Protein AF-A0A9E2GQU3-F1 (afdb_monomer)

Sequence (187 aa):
MPAGSGLPDGSGLPAGSGLPDGRVLTGVIAETEAYLPDDPACHAHRGRTARNAAMFLSGGHAYVYFIYGMHFCVNVVTGPEGQGEAVLLRAVRWASFAGCVLSGTLGPSESGALTNDLIPDAQTTGPGRLCRVFGIDRALDGADLTDPAGPLYLLPRTGPPPPFSATPRIGIRKNADVPWRFVMTGA

Radius of gyration: 16.21 Å; Cα contacts (8 Å, |Δi|>4): 406; chains: 1; bounding box: 38×41×41 Å

Structure (mmCIF, N/CA/C/O backbone):
data_AF-A0A9E2GQU3-F1
#
_entry.id   AF-A0A9E2GQU3-F1
#
loop_
_atom_site.group_PDB
_atom_site.id
_atom_site.type_symbol
_atom_site.label_atom_id
_atom_site.label_alt_id
_atom_site.label_comp_id
_atom_site.label_asym_id
_atom_site.label_entity_id
_atom_site.label_seq_id
_atom_site.pdbx_PDB_ins_code
_atom_site.Cartn_x
_atom_site.Cartn_y
_atom_site.Cartn_z
_atom_site.occupancy
_atom_site.B_iso_or_equiv
_atom_site.auth_seq_id
_atom_site.auth_comp_id
_atom_site.auth_asym_id
_atom_site.auth_atom_id
_atom_site.pdbx_PDB_model_num
ATOM 1 N N . MET A 1 1 ? -8.960 10.860 -5.576 1.00 32.59 1 MET A N 1
ATOM 2 C CA . MET A 1 1 ? -8.292 10.935 -6.889 1.00 32.59 1 MET A CA 1
ATOM 3 C C . MET A 1 1 ? -8.569 9.624 -7.609 1.00 32.59 1 MET A C 1
ATOM 5 O O . MET A 1 1 ? -8.104 8.613 -7.096 1.00 32.59 1 MET A O 1
ATOM 9 N N . PRO A 1 2 ? -9.267 9.586 -8.764 1.00 34.97 2 PRO A N 1
ATOM 10 C CA . PRO A 1 2 ? -8.925 8.541 -9.728 1.00 34.97 2 PRO A CA 1
ATOM 11 C C . PRO A 1 2 ? -7.424 8.689 -10.023 1.00 34.97 2 PRO A C 1
ATOM 13 O O . PRO A 1 2 ? -6.843 9.731 -9.718 1.00 34.97 2 PRO A O 1
ATOM 16 N N . ALA A 1 3 ? -6.754 7.697 -10.596 1.00 40.41 3 ALA A N 1
ATOM 17 C CA . ALA A 1 3 ? -5.307 7.780 -10.830 1.00 40.41 3 ALA A CA 1
ATOM 18 C C . ALA A 1 3 ? -4.818 9.033 -11.629 1.00 40.41 3 ALA A C 1
ATOM 20 O O . ALA A 1 3 ? -3.610 9.221 -11.759 1.00 40.41 3 ALA A O 1
ATOM 21 N N . GLY A 1 4 ? -5.702 9.937 -12.095 1.00 41.38 4 GLY A N 1
ATOM 22 C CA . GLY A 1 4 ? -5.385 11.321 -12.471 1.00 41.38 4 GLY A CA 1
ATOM 23 C C . GLY A 1 4 ? -6.350 12.393 -11.904 1.00 41.38 4 GLY A C 1
ATOM 24 O O . GLY A 1 4 ? -7.550 12.172 -11.845 1.00 41.38 4 GLY A O 1
ATOM 25 N N . SER A 1 5 ? -5.791 13.575 -11.582 1.00 35.34 5 SER A N 1
ATOM 26 C CA . SER A 1 5 ? -6.387 14.938 -11.459 1.00 35.34 5 SER A CA 1
ATOM 27 C C . SER A 1 5 ? -6.948 15.496 -10.120 1.00 35.34 5 SER A C 1
ATOM 29 O O . SER A 1 5 ? -8.063 15.162 -9.732 1.00 35.34 5 SER A O 1
ATOM 31 N N . GLY A 1 6 ? -6.219 16.483 -9.544 1.00 32.38 6 GLY A N 1
ATOM 32 C CA . GLY A 1 6 ? -6.682 17.605 -8.679 1.00 32.38 6 GLY A CA 1
ATOM 33 C C . GLY A 1 6 ? -6.833 17.427 -7.145 1.00 32.38 6 GLY A C 1
ATOM 34 O O . GLY A 1 6 ? -7.464 16.480 -6.696 1.00 32.38 6 GLY A O 1
ATOM 35 N N . LEU A 1 7 ? -6.312 18.377 -6.342 1.00 29.58 7 LEU A N 1
ATOM 36 C CA . LEU A 1 7 ? -6.447 18.496 -4.865 1.00 29.58 7 LEU A CA 1
ATOM 37 C C . LEU A 1 7 ? -7.270 19.746 -4.481 1.00 29.58 7 LEU A C 1
ATOM 39 O O . LEU A 1 7 ? -7.098 20.755 -5.166 1.00 29.58 7 LEU A O 1
ATOM 43 N N . PRO A 1 8 ? -8.042 19.731 -3.373 1.00 31.98 8 PRO A N 1
ATOM 44 C CA . PRO A 1 8 ? -8.501 20.940 -2.707 1.00 31.98 8 PRO A CA 1
ATOM 45 C C . PRO A 1 8 ? -7.723 21.254 -1.410 1.00 31.98 8 PRO A C 1
ATOM 47 O O . PRO A 1 8 ? -6.899 20.481 -0.918 1.00 31.98 8 PRO A O 1
ATOM 50 N N . ASP A 1 9 ? -8.017 22.441 -0.906 1.00 33.72 9 ASP A N 1
ATOM 51 C CA . ASP A 1 9 ? -7.226 23.370 -0.111 1.00 33.72 9 ASP A CA 1
ATOM 52 C C . ASP A 1 9 ? -7.786 23.554 1.317 1.00 33.72 9 ASP A C 1
ATOM 54 O O . ASP A 1 9 ? -8.988 23.440 1.536 1.00 33.72 9 ASP A O 1
ATOM 58 N N . GLY A 1 10 ? -6.915 23.913 2.277 1.00 28.28 10 GLY A N 1
ATOM 59 C CA . GLY A 1 10 ? -7.319 24.656 3.487 1.00 28.28 10 GLY A CA 1
ATOM 60 C C . GLY A 1 10 ? -7.175 23.980 4.863 1.00 28.28 10 GLY A C 1
ATOM 61 O O . GLY A 1 10 ? -8.077 23.304 5.333 1.00 28.28 10 GLY A O 1
ATOM 62 N N . SER A 1 11 ? -6.057 24.296 5.533 1.00 30.27 11 SER A N 1
ATOM 63 C CA . SER A 1 11 ? -5.886 24.662 6.962 1.00 30.27 11 SER A CA 1
ATOM 64 C C . SER A 1 11 ? -6.633 23.937 8.107 1.00 30.27 11 SER A C 1
ATOM 66 O O . SER A 1 11 ? -7.833 24.126 8.287 1.00 30.27 11 SER A O 1
ATOM 68 N N . GLY A 1 12 ? -5.856 23.342 9.033 1.00 24.14 12 GLY A N 1
ATOM 69 C CA . GLY A 1 12 ? -6.235 23.145 10.446 1.00 24.14 12 GLY A CA 1
ATOM 70 C C . GLY A 1 12 ? -5.453 22.037 11.182 1.00 24.14 12 GLY A C 1
ATOM 71 O O . GLY A 1 12 ? -5.709 20.864 10.965 1.00 24.14 12 GLY A O 1
ATOM 72 N N . LEU A 1 13 ? -4.517 22.406 12.067 1.00 27.30 13 LEU A N 1
ATOM 73 C CA . LEU A 1 13 ? -3.916 21.580 13.150 1.00 27.30 13 LEU A CA 1
ATOM 74 C C . LEU A 1 13 ? -4.565 21.998 14.499 1.00 27.30 13 LEU A C 1
ATOM 76 O O . LEU A 1 13 ? -5.134 23.096 14.504 1.00 27.30 13 LEU A O 1
ATOM 80 N N . PRO A 1 14 ? -4.425 21.285 15.655 1.00 42.78 14 PRO A N 1
ATOM 81 C CA . PRO A 1 14 ? -3.586 20.104 15.971 1.00 42.78 14 PRO A CA 1
ATOM 82 C C . PRO A 1 14 ? -4.272 18.974 16.806 1.00 42.78 14 PRO A C 1
ATOM 84 O O . PRO A 1 14 ? -5.327 19.192 17.388 1.00 42.78 14 PRO A O 1
ATOM 87 N N . ALA A 1 15 ? -3.612 17.806 16.949 1.00 29.30 15 ALA A N 1
ATOM 88 C CA . ALA A 1 15 ? -3.286 17.108 18.222 1.00 29.30 15 ALA A CA 1
ATOM 89 C C . ALA A 1 15 ? -3.055 15.596 18.002 1.00 29.30 15 ALA A C 1
ATOM 91 O O . ALA A 1 15 ? -3.968 14.868 17.633 1.00 29.30 15 ALA A O 1
ATOM 92 N N . GLY A 1 16 ? -1.823 15.138 18.246 1.00 28.36 16 GLY A N 1
ATOM 93 C CA . GLY A 1 16 ? -1.420 13.740 18.106 1.00 28.36 16 GLY A CA 1
ATOM 94 C C . GLY A 1 16 ? -1.547 12.916 19.389 1.00 28.36 16 GLY A C 1
ATOM 95 O O . GLY A 1 16 ? -1.473 13.432 20.504 1.00 28.36 16 GLY A O 1
ATOM 96 N N . SER A 1 17 ? -1.648 11.604 19.204 1.00 30.00 17 SER A N 1
ATOM 97 C CA . SER A 1 17 ? -1.377 10.575 20.212 1.00 30.00 17 SER A CA 1
ATOM 98 C C . SER A 1 17 ? -0.755 9.372 19.490 1.00 30.00 17 SER A C 1
ATOM 100 O O . SER A 1 17 ? -1.405 8.808 18.620 1.00 30.00 17 SER A O 1
ATOM 102 N N . GLY A 1 18 ? 0.467 8.904 19.733 1.00 29.62 18 GLY A N 1
ATOM 103 C CA . GLY A 1 18 ? 1.496 9.276 20.696 1.00 29.62 18 GLY A CA 1
ATOM 104 C C . GLY A 1 18 ? 2.391 8.057 20.957 1.00 29.62 18 GLY A C 1
ATOM 105 O O . GLY A 1 18 ? 1.937 7.066 21.519 1.00 29.62 18 GLY A O 1
ATOM 106 N N . LEU A 1 19 ? 3.669 8.150 20.587 1.00 38.38 19 LEU A N 1
ATOM 107 C CA . LEU A 1 19 ? 4.759 7.582 21.384 1.00 38.38 19 LEU A CA 1
ATOM 108 C C . LEU A 1 19 ? 4.900 8.378 22.690 1.00 38.38 19 LEU A C 1
ATOM 110 O O . LEU A 1 19 ? 4.428 9.517 22.735 1.00 38.38 19 LEU A O 1
ATOM 114 N N . PRO A 1 20 ? 5.632 7.876 23.703 1.00 40.91 20 PRO A N 1
ATOM 115 C CA . PRO A 1 20 ? 5.909 8.606 24.945 1.00 40.91 20 PRO A CA 1
ATOM 116 C C . PRO A 1 20 ? 6.539 10.006 24.774 1.00 40.91 20 PRO A C 1
ATOM 118 O O . PRO A 1 20 ? 6.607 10.756 25.742 1.00 40.91 20 PRO A O 1
ATOM 121 N N . ASP A 1 21 ? 6.991 10.375 23.571 1.00 51.53 21 ASP A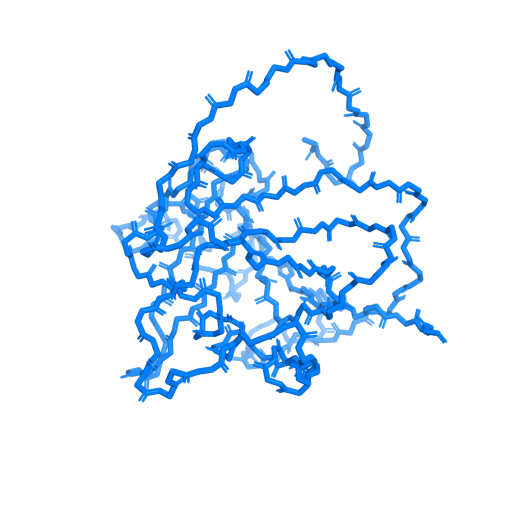 N 1
ATOM 122 C CA . ASP A 1 21 ? 7.618 11.659 23.242 1.00 51.53 21 ASP A CA 1
ATOM 123 C C . ASP A 1 21 ? 7.025 12.384 22.013 1.00 51.53 21 ASP A C 1
ATOM 125 O O . ASP A 1 21 ? 7.584 13.385 21.566 1.00 51.53 21 ASP A O 1
ATOM 129 N N . GLY A 1 22 ? 5.904 11.910 21.455 1.00 55.00 22 GLY A N 1
ATOM 130 C CA . GLY A 1 22 ? 5.220 12.585 20.342 1.00 55.00 22 GLY A CA 1
ATOM 131 C C . GLY A 1 22 ? 5.989 12.623 19.012 1.00 55.00 22 GLY A C 1
ATOM 132 O O . GLY A 1 22 ? 5.640 13.419 18.140 1.00 55.00 22 GLY A O 1
ATOM 133 N N . ARG A 1 23 ? 7.029 11.796 18.827 1.00 64.38 23 ARG A N 1
ATOM 134 C CA . ARG A 1 23 ? 7.762 11.734 17.552 1.00 64.38 23 ARG A CA 1
ATOM 135 C C . ARG A 1 23 ? 6.940 11.073 16.448 1.00 64.38 23 ARG A C 1
ATOM 137 O O . ARG A 1 23 ? 6.219 10.104 16.675 1.00 64.38 23 ARG A O 1
ATOM 144 N N . VAL A 1 24 ? 7.137 11.581 15.235 1.00 73.00 24 VAL A N 1
ATOM 145 C CA . VAL A 1 24 ? 6.502 11.114 14.003 1.00 73.00 24 VAL A CA 1
ATOM 146 C C . VAL A 1 24 ? 7.586 10.646 13.038 1.00 73.00 24 VAL A C 1
ATOM 148 O O . VAL A 1 24 ? 8.558 11.362 12.792 1.00 73.00 24 VAL A O 1
ATOM 151 N N . LEU A 1 25 ? 7.421 9.447 12.487 1.00 78.81 25 LEU A N 1
ATOM 152 C CA . LEU A 1 25 ? 8.279 8.918 11.436 1.00 78.81 25 LEU A CA 1
ATOM 153 C C . LEU A 1 25 ? 7.703 9.306 10.076 1.00 78.81 25 LEU A C 1
ATOM 155 O O . LEU A 1 25 ? 6.533 9.040 9.826 1.00 78.81 25 LEU A O 1
ATOM 159 N N . THR A 1 26 ? 8.516 9.882 9.187 1.00 81.56 26 THR A N 1
ATOM 160 C CA . THR A 1 26 ? 8.070 10.286 7.845 1.00 81.56 26 THR A CA 1
ATOM 161 C C . THR A 1 26 ? 8.990 9.753 6.754 1.00 81.56 26 THR A C 1
ATOM 163 O O . THR A 1 26 ? 10.202 9.710 6.917 1.00 81.56 26 THR A O 1
ATOM 166 N N . GLY A 1 27 ? 8.453 9.363 5.603 1.00 82.69 27 GLY A N 1
ATOM 167 C CA . GLY A 1 27 ? 9.299 9.074 4.446 1.00 82.69 27 GLY A CA 1
ATOM 168 C C . GLY A 1 27 ? 8.549 9.061 3.124 1.00 82.69 27 GLY A C 1
ATOM 169 O O . GLY A 1 27 ? 7.334 8.899 3.086 1.00 82.69 27 GLY A O 1
ATOM 170 N N . VAL A 1 28 ? 9.279 9.222 2.024 1.00 87.12 28 VAL A N 1
ATOM 171 C CA . VAL A 1 28 ? 8.725 9.264 0.665 1.00 87.12 28 VAL A CA 1
ATOM 172 C C . VAL A 1 28 ? 8.460 7.852 0.160 1.00 87.12 28 VAL A C 1
ATOM 174 O O . VAL A 1 28 ? 9.354 7.008 0.166 1.00 87.12 28 VAL A O 1
ATOM 177 N N . ILE A 1 29 ? 7.251 7.595 -0.334 1.00 91.12 29 ILE A N 1
ATOM 178 C CA . ILE A 1 29 ? 6.905 6.308 -0.949 1.00 91.12 29 ILE A CA 1
ATOM 179 C C . ILE A 1 29 ? 7.741 6.113 -2.219 1.00 91.12 29 ILE A C 1
ATOM 181 O O . ILE A 1 29 ? 7.667 6.910 -3.153 1.00 91.12 29 ILE A O 1
ATOM 185 N N . ALA A 1 30 ? 8.528 5.039 -2.247 1.00 91.06 30 ALA A N 1
ATOM 186 C CA . ALA A 1 30 ? 9.524 4.772 -3.282 1.00 91.06 30 ALA A CA 1
ATOM 187 C C . ALA A 1 30 ? 9.233 3.513 -4.107 1.00 91.06 30 ALA A C 1
ATOM 189 O O . ALA A 1 30 ? 9.746 3.385 -5.216 1.00 91.06 30 ALA A O 1
ATOM 190 N N . GLU A 1 31 ? 8.423 2.585 -3.598 1.00 94.75 31 GLU A N 1
ATOM 191 C CA . GLU A 1 31 ? 8.013 1.391 -4.341 1.00 94.75 31 GLU A CA 1
ATOM 192 C C . GLU A 1 31 ? 6.575 1.011 -3.988 1.00 94.75 31 GLU A C 1
ATOM 194 O O . GLU A 1 31 ? 6.221 0.928 -2.805 1.00 94.75 31 GLU A O 1
ATOM 199 N N . THR A 1 32 ? 5.762 0.739 -5.009 1.00 97.69 32 THR A N 1
ATOM 200 C CA . THR A 1 32 ? 4.368 0.310 -4.861 1.00 97.69 32 THR A CA 1
ATOM 201 C C . THR A 1 32 ? 3.980 -0.794 -5.844 1.00 97.69 32 THR A C 1
ATOM 203 O O . THR A 1 32 ? 4.629 -0.983 -6.872 1.00 97.69 32 THR A O 1
ATOM 206 N N . GLU A 1 33 ? 2.905 -1.526 -5.546 1.00 98.50 33 GLU A N 1
ATOM 207 C CA . GLU A 1 33 ? 2.257 -2.456 -6.485 1.00 98.50 33 GLU A CA 1
ATOM 208 C C . GLU A 1 33 ? 0.753 -2.201 -6.560 1.00 98.50 33 GLU A C 1
ATOM 210 O O . GLU A 1 33 ? 0.108 -2.062 -5.526 1.00 98.50 33 GLU A O 1
ATOM 215 N N . ALA A 1 34 ? 0.187 -2.184 -7.766 1.00 98.25 34 ALA A N 1
ATOM 216 C CA . ALA A 1 34 ? -1.250 -2.038 -7.978 1.00 98.25 34 ALA A CA 1
ATOM 217 C C . ALA A 1 34 ? -1.975 -3.394 -8.029 1.00 98.25 34 ALA A C 1
ATOM 219 O O . ALA A 1 34 ? -1.465 -4.379 -8.585 1.00 98.25 34 ALA A O 1
ATOM 220 N N . TYR A 1 35 ? -3.186 -3.416 -7.471 1.00 97.88 35 TYR A N 1
ATOM 221 C CA . TYR A 1 35 ? -4.097 -4.557 -7.445 1.00 97.88 35 TYR A CA 1
ATOM 222 C C . TYR A 1 35 ? -5.521 -4.089 -7.775 1.00 97.88 35 TYR A C 1
ATOM 224 O O . TYR A 1 35 ? -6.139 -3.355 -7.002 1.00 97.88 35 TYR A O 1
ATOM 232 N N . LEU A 1 36 ? -6.031 -4.530 -8.927 1.00 97.50 36 LEU A N 1
ATOM 233 C CA . LEU A 1 36 ? -7.368 -4.193 -9.425 1.00 97.50 36 LEU A CA 1
ATOM 234 C C . LEU A 1 36 ? -8.378 -5.314 -9.114 1.00 97.50 36 LEU A C 1
ATOM 236 O O . LEU A 1 36 ? -7.973 -6.459 -8.920 1.00 97.50 36 LEU A O 1
ATOM 240 N N . PRO A 1 37 ? -9.693 -5.051 -9.072 1.00 95.62 37 PRO A N 1
ATOM 241 C CA . PRO A 1 37 ? -10.685 -6.080 -8.738 1.00 95.62 37 PRO A CA 1
ATOM 242 C C . PRO A 1 37 ? -10.747 -7.243 -9.739 1.00 95.62 37 PRO A C 1
ATOM 244 O O . PRO A 1 37 ? -11.060 -8.368 -9.368 1.00 95.62 37 PRO A O 1
ATOM 247 N N . ASP A 1 38 ? -10.441 -7.009 -11.011 1.00 95.38 38 ASP A N 1
ATOM 248 C CA . ASP A 1 38 ? -10.419 -8.027 -12.067 1.00 95.38 38 ASP A CA 1
ATOM 249 C C . ASP A 1 38 ? -9.099 -8.818 -12.119 1.00 95.38 38 ASP A C 1
ATOM 2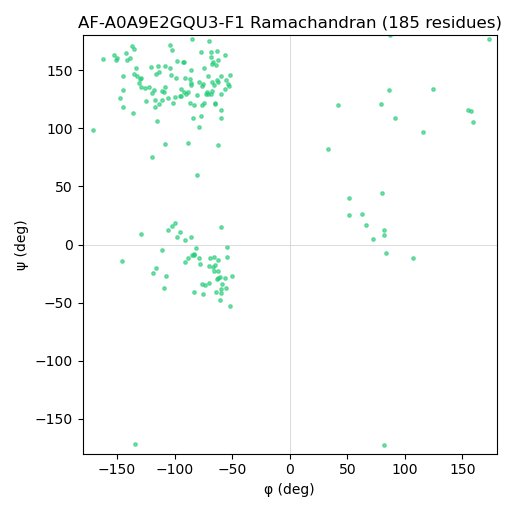51 O O . ASP A 1 38 ? -9.022 -9.861 -12.770 1.00 95.38 38 ASP A O 1
ATOM 255 N N . ASP A 1 39 ? -8.083 -8.396 -11.367 1.00 96.62 39 ASP A N 1
ATOM 256 C CA . ASP A 1 39 ? -6.767 -9.021 -11.321 1.00 96.62 39 ASP A CA 1
ATOM 257 C C . ASP A 1 39 ? -6.756 -10.322 -10.499 1.00 96.62 39 ASP A C 1
ATOM 259 O O . ASP A 1 39 ? -6.952 -10.283 -9.285 1.00 96.62 39 ASP A O 1
ATOM 263 N N . PRO A 1 40 ? -6.404 -11.484 -11.074 1.00 96.81 40 PRO A N 1
ATOM 264 C CA . PRO A 1 40 ? -6.368 -12.746 -10.336 1.00 96.81 40 PRO A CA 1
ATOM 265 C C . PRO A 1 40 ? -5.363 -12.814 -9.172 1.00 96.81 40 PRO A C 1
ATOM 267 O O . PRO A 1 40 ? -5.419 -13.772 -8.391 1.00 96.81 40 PRO A O 1
ATOM 270 N N . ALA A 1 41 ? -4.421 -11.868 -9.075 1.00 96.44 41 ALA A N 1
ATOM 271 C CA . ALA A 1 41 ? -3.510 -11.722 -7.936 1.00 96.44 41 ALA A CA 1
ATOM 272 C C . ALA A 1 41 ? -4.070 -10.834 -6.807 1.00 96.44 41 ALA A C 1
ATOM 274 O O . ALA A 1 41 ? -3.524 -10.835 -5.705 1.00 96.44 41 ALA A O 1
ATOM 275 N N . CYS A 1 42 ? -5.163 -10.113 -7.052 1.00 97.06 42 CYS A N 1
ATOM 276 C CA . CYS A 1 42 ? -5.805 -9.225 -6.098 1.00 97.06 42 CYS A CA 1
ATOM 277 C C . CYS A 1 42 ? -6.664 -9.992 -5.083 1.00 97.06 42 CYS A C 1
ATOM 279 O O . CYS A 1 42 ? -7.404 -10.920 -5.420 1.00 97.06 42 CYS A O 1
ATOM 281 N N . HIS A 1 43 ? -6.626 -9.567 -3.818 1.00 97.00 43 HIS A N 1
ATOM 282 C CA . HIS A 1 43 ? -7.469 -10.151 -2.773 1.00 97.00 43 HIS A CA 1
ATOM 283 C C . HIS A 1 43 ? -8.966 -9.901 -3.000 1.00 97.00 43 HIS A C 1
ATOM 285 O O . HIS A 1 43 ? -9.774 -10.672 -2.484 1.00 97.00 43 HIS A O 1
ATOM 291 N N . ALA A 1 44 ? -9.346 -8.876 -3.765 1.00 97.12 44 ALA A N 1
ATOM 292 C CA . ALA A 1 44 ? -10.735 -8.581 -4.109 1.00 97.12 44 ALA A CA 1
ATOM 293 C C . ALA A 1 44 ? -11.269 -9.390 -5.305 1.00 97.12 44 ALA A C 1
ATOM 295 O O . ALA A 1 44 ? -12.475 -9.388 -5.530 1.00 97.12 44 ALA A O 1
ATOM 296 N N . HIS A 1 45 ? -10.423 -10.143 -6.023 1.00 97.00 45 HIS A N 1
ATOM 297 C CA . HIS A 1 45 ? -10.808 -10.865 -7.247 1.00 97.00 45 HIS A CA 1
ATOM 298 C C . HIS A 1 45 ? -11.981 -11.836 -7.083 1.00 97.00 45 HIS A C 1
ATOM 300 O O . HIS A 1 45 ? -12.732 -12.100 -8.017 1.00 97.00 45 HIS A O 1
ATOM 306 N N . ARG A 1 46 ? -12.149 -12.389 -5.878 1.00 96.50 46 ARG A N 1
ATOM 307 C CA . ARG A 1 46 ? -13.253 -13.300 -5.533 1.00 96.50 46 ARG A CA 1
ATOM 308 C C . ARG A 1 46 ? -14.363 -12.621 -4.729 1.00 96.50 46 ARG A C 1
ATOM 310 O O . ARG A 1 46 ? -15.176 -13.307 -4.116 1.00 96.50 46 ARG A O 1
ATOM 317 N N . GLY A 1 47 ? -14.383 -11.294 -4.715 1.00 96.75 47 GLY A N 1
ATOM 318 C CA . GLY A 1 47 ? -15.312 -10.490 -3.940 1.00 96.75 47 GLY A CA 1
ATOM 319 C C . GLY A 1 47 ? -14.909 -10.303 -2.476 1.00 96.75 47 GLY A C 1
ATOM 320 O O . GLY A 1 47 ? -13.807 -10.647 -2.026 1.00 96.75 47 GLY A O 1
ATOM 321 N N . ARG A 1 48 ? -15.833 -9.694 -1.730 1.00 97.50 48 ARG A N 1
ATOM 322 C CA . ARG A 1 48 ? -15.648 -9.303 -0.332 1.00 97.50 48 ARG A CA 1
ATOM 323 C C . ARG A 1 48 ? -15.721 -10.506 0.605 1.00 97.50 48 ARG A C 1
ATOM 325 O O . ARG A 1 48 ? -16.593 -11.361 0.503 1.00 97.50 48 ARG A O 1
ATOM 332 N N . THR A 1 49 ? -14.816 -10.523 1.569 1.00 97.69 49 THR A N 1
ATOM 333 C CA . THR A 1 49 ? -14.718 -11.470 2.682 1.00 97.69 49 THR A CA 1
ATOM 334 C C . THR A 1 49 ? -14.443 -10.689 3.966 1.00 97.69 49 THR A C 1
ATOM 336 O O . THR A 1 49 ? -14.055 -9.523 3.919 1.00 97.69 49 THR A O 1
ATOM 339 N N . ALA A 1 50 ? -14.556 -11.334 5.129 1.00 95.88 50 ALA A N 1
ATOM 340 C CA . ALA A 1 50 ? -14.170 -10.704 6.394 1.00 95.88 50 ALA A CA 1
ATOM 341 C C . ALA A 1 50 ? -12.687 -10.270 6.411 1.00 95.88 50 ALA A C 1
ATOM 343 O O . ALA A 1 50 ? -12.348 -9.234 6.972 1.00 95.88 50 ALA A O 1
ATOM 344 N N . ARG A 1 51 ? -11.798 -11.028 5.750 1.00 94.94 51 ARG A N 1
ATOM 345 C CA . ARG A 1 51 ? -10.347 -10.773 5.750 1.00 94.94 51 ARG A CA 1
ATOM 346 C C . ARG A 1 51 ? -9.937 -9.564 4.908 1.00 94.94 51 ARG A C 1
ATOM 348 O O . ARG A 1 51 ? -8.955 -8.907 5.242 1.00 94.94 51 ARG A O 1
ATOM 355 N N . ASN A 1 52 ? -10.620 -9.321 3.792 1.00 97.56 52 ASN A N 1
ATOM 356 C CA . ASN A 1 52 ? -10.314 -8.224 2.867 1.00 97.56 52 ASN A CA 1
ATOM 357 C C . ASN A 1 52 ? -11.334 -7.081 2.971 1.00 97.56 52 ASN A C 1
ATOM 359 O O . ASN A 1 52 ? -11.338 -6.216 2.108 1.00 97.56 52 ASN A O 1
ATOM 363 N N . ALA A 1 53 ? -12.194 -7.066 3.997 1.00 98.12 53 ALA A N 1
ATOM 364 C CA . ALA A 1 53 ? -13.296 -6.114 4.104 1.00 98.12 53 ALA A CA 1
ATOM 365 C C . ALA A 1 53 ? -12.840 -4.650 4.023 1.00 98.12 53 ALA A C 1
ATOM 367 O O . ALA A 1 53 ? -13.523 -3.860 3.377 1.00 98.12 53 ALA A O 1
ATOM 368 N N . ALA A 1 54 ? -11.685 -4.314 4.611 1.00 98.25 54 ALA A N 1
ATOM 369 C CA . ALA A 1 54 ? -11.111 -2.971 4.547 1.00 98.25 54 ALA A CA 1
ATOM 370 C C . ALA A 1 54 ? -10.754 -2.539 3.115 1.00 98.25 54 ALA A C 1
ATOM 372 O O . ALA A 1 54 ? -10.873 -1.369 2.782 1.00 98.25 54 ALA A O 1
ATOM 373 N N . MET A 1 55 ? -10.420 -3.481 2.228 1.00 98.00 55 MET A N 1
ATOM 374 C CA . MET A 1 55 ? -10.136 -3.206 0.816 1.00 98.00 55 MET A CA 1
ATOM 375 C C . MET A 1 55 ? -11.363 -2.680 0.048 1.00 98.00 55 MET A C 1
ATOM 377 O O . MET A 1 55 ? -11.219 -2.112 -1.028 1.00 98.00 55 MET A O 1
ATOM 381 N N . PHE A 1 56 ? -12.567 -2.878 0.597 1.00 98.50 56 PHE A N 1
ATOM 382 C CA . PHE A 1 56 ? -13.841 -2.426 0.034 1.00 98.50 56 PHE A CA 1
ATOM 383 C C . PHE A 1 56 ? -14.341 -1.115 0.658 1.00 98.50 56 PHE A C 1
ATOM 385 O O . PHE A 1 56 ? -15.467 -0.719 0.366 1.00 98.50 56 PHE A O 1
ATOM 392 N N . LEU A 1 57 ? -13.554 -0.458 1.516 1.00 98.31 57 LEU A N 1
ATOM 393 C CA . LEU A 1 57 ? -13.849 0.901 1.981 1.00 98.31 57 LEU A CA 1
ATOM 394 C C . LEU A 1 57 ? -13.653 1.914 0.841 1.00 98.31 57 LEU A C 1
ATOM 396 O O . LEU A 1 57 ? -13.231 1.557 -0.259 1.00 98.31 57 LEU A O 1
ATOM 400 N N . SER A 1 58 ? -13.986 3.180 1.083 1.00 97.56 58 SER A N 1
ATOM 401 C CA . SER A 1 58 ? -13.670 4.252 0.139 1.00 97.56 58 SER A CA 1
ATOM 402 C C . SER A 1 58 ? -12.158 4.490 0.050 1.00 97.56 58 SER A C 1
ATOM 404 O O . SER A 1 58 ? -11.399 4.195 0.979 1.00 97.56 58 SER A O 1
ATOM 406 N N . GLY A 1 59 ? -11.705 5.033 -1.080 1.00 97.75 59 GLY A N 1
ATOM 407 C CA . GLY A 1 59 ? -10.300 5.369 -1.283 1.00 97.75 59 GLY A CA 1
ATOM 408 C C . GLY A 1 59 ? -9.737 6.256 -0.168 1.00 97.75 59 GLY A C 1
ATOM 409 O O . GLY A 1 59 ? -10.400 7.186 0.283 1.00 97.75 59 GLY A O 1
ATOM 410 N N . GLY A 1 60 ? -8.510 5.963 0.263 1.00 96.06 60 GLY A N 1
ATOM 411 C CA . GLY A 1 60 ? -7.853 6.612 1.400 1.00 96.06 60 GLY A CA 1
ATOM 412 C C . GLY A 1 60 ? -7.743 5.735 2.646 1.00 96.06 60 GLY A C 1
ATOM 413 O O . GLY A 1 60 ? -6.974 6.067 3.535 1.00 96.06 60 GLY A O 1
ATOM 414 N N . HIS A 1 61 ? -8.418 4.588 2.707 1.00 98.38 61 HIS A N 1
ATOM 415 C CA . HIS A 1 61 ? -8.300 3.689 3.856 1.00 98.38 61 HIS A CA 1
ATOM 416 C C . HIS A 1 61 ? -7.111 2.730 3.735 1.00 98.38 61 HIS A C 1
ATOM 418 O O . HIS A 1 61 ? -6.725 2.307 2.642 1.00 98.38 61 HIS A O 1
ATOM 424 N N . ALA A 1 62 ? -6.550 2.341 4.875 1.00 98.12 62 ALA A N 1
ATOM 425 C CA . ALA A 1 62 ? -5.550 1.295 4.968 1.00 98.12 62 ALA A CA 1
ATOM 426 C C . ALA A 1 62 ? -6.201 -0.087 4.841 1.00 98.12 62 ALA A C 1
ATOM 428 O O . ALA A 1 62 ? -7.194 -0.390 5.499 1.00 98.12 62 ALA A O 1
ATOM 429 N N . TYR A 1 63 ? -5.589 -0.970 4.060 1.00 98.44 63 TYR A N 1
ATOM 430 C CA . TYR A 1 63 ? -5.857 -2.403 4.101 1.00 98.44 63 TYR A CA 1
ATOM 431 C C . TYR A 1 63 ? -4.599 -3.136 4.569 1.00 98.44 63 TYR A C 1
ATOM 433 O O . TYR A 1 63 ? -3.620 -3.260 3.822 1.00 98.44 63 TYR A O 1
ATOM 441 N N . VAL A 1 64 ? -4.627 -3.622 5.811 1.00 97.88 64 VAL A N 1
ATOM 442 C CA . VAL A 1 64 ? -3.492 -4.273 6.472 1.00 97.88 64 VAL A CA 1
ATOM 443 C C . VAL A 1 64 ? -3.768 -5.752 6.655 1.00 97.88 64 VAL A C 1
ATOM 445 O O . VAL A 1 64 ? -4.732 -6.150 7.306 1.00 97.88 64 VAL A O 1
ATOM 448 N N . TYR A 1 65 ? -2.890 -6.610 6.146 1.00 95.88 65 TYR A N 1
ATOM 449 C CA . TYR A 1 65 ? -3.024 -8.055 6.314 1.00 95.88 65 TYR A CA 1
ATOM 450 C C . TYR A 1 65 ? -1.718 -8.715 6.734 1.00 95.88 65 TYR A C 1
ATOM 452 O O . TYR A 1 65 ? -0.623 -8.260 6.412 1.00 95.88 65 TYR A O 1
ATOM 460 N N . PHE A 1 66 ? -1.849 -9.831 7.448 1.00 93.44 66 PHE A N 1
ATOM 461 C CA . PHE A 1 66 ? -0.719 -10.654 7.857 1.00 93.44 66 PHE A CA 1
ATOM 462 C C . PHE A 1 66 ? -0.340 -11.650 6.754 1.00 93.44 66 PHE A C 1
ATOM 464 O O . PHE A 1 66 ? -1.216 -12.271 6.133 1.00 93.44 66 PHE A O 1
ATOM 471 N N . ILE A 1 67 ? 0.960 -11.806 6.516 1.00 88.00 67 ILE A N 1
ATOM 472 C CA . ILE A 1 67 ? 1.550 -12.694 5.516 1.00 88.00 67 ILE A CA 1
ATOM 473 C C . ILE A 1 67 ? 2.651 -13.562 6.143 1.00 88.00 67 ILE A C 1
ATOM 475 O O . ILE A 1 67 ? 3.402 -13.130 7.020 1.00 88.00 67 ILE A O 1
ATOM 479 N N . TYR A 1 68 ? 2.717 -14.819 5.694 1.00 80.62 68 TYR A N 1
ATOM 480 C CA . TYR A 1 68 ? 3.736 -15.812 6.068 1.00 80.62 68 TYR A CA 1
ATOM 481 C C . TYR A 1 68 ? 3.961 -16.004 7.578 1.00 80.62 68 TYR A C 1
ATOM 483 O O . TYR A 1 68 ? 5.038 -16.415 7.993 1.00 80.62 68 TYR A O 1
ATOM 491 N N . GLY A 1 69 ? 2.958 -15.715 8.410 1.00 81.31 69 GLY A N 1
ATOM 492 C CA . GLY A 1 69 ? 3.040 -15.951 9.851 1.00 81.31 69 GLY A CA 1
ATOM 493 C C . GLY A 1 69 ? 3.962 -14.993 10.616 1.00 81.31 69 GLY A C 1
ATOM 494 O O . GLY A 1 69 ? 4.154 -15.198 11.809 1.00 81.31 69 GLY A O 1
ATOM 495 N N . MET A 1 70 ? 4.535 -13.969 9.968 1.00 81.81 70 MET A N 1
ATOM 496 C CA . MET A 1 70 ? 5.584 -13.142 10.588 1.00 81.81 70 MET A CA 1
ATOM 497 C C . MET A 1 70 ? 5.590 -11.659 10.191 1.00 81.81 70 MET A C 1
ATOM 499 O O . MET A 1 70 ? 6.280 -10.862 10.831 1.00 81.81 70 MET A O 1
ATOM 503 N N . HIS A 1 71 ? 4.879 -11.262 9.132 1.00 89.88 71 HIS A N 1
ATOM 504 C CA . HIS A 1 71 ? 4.947 -9.900 8.597 1.00 89.88 71 HIS A CA 1
ATOM 505 C C . HIS A 1 71 ? 3.562 -9.342 8.290 1.00 89.88 71 HIS A C 1
ATOM 507 O O . HIS A 1 71 ? 2.678 -10.072 7.850 1.00 89.88 71 HIS A O 1
ATOM 513 N N . PHE A 1 72 ? 3.395 -8.034 8.461 1.00 94.69 72 PHE A N 1
ATOM 514 C CA . PHE A 1 72 ? 2.251 -7.305 7.925 1.00 94.69 72 PHE A CA 1
ATOM 515 C C . PHE A 1 72 ? 2.578 -6.727 6.548 1.00 94.69 72 PHE A C 1
ATOM 517 O O . PHE A 1 72 ? 3.738 -6.566 6.175 1.00 94.69 72 PHE A O 1
ATOM 524 N N . CYS A 1 73 ? 1.542 -6.461 5.768 1.00 96.62 73 CYS A N 1
ATOM 525 C CA . CYS A 1 73 ? 1.592 -5.690 4.535 1.00 96.62 73 CYS A CA 1
ATOM 526 C C . CYS A 1 73 ? 0.479 -4.652 4.605 1.00 96.62 73 CYS A C 1
ATOM 528 O O . CYS A 1 73 ? -0.625 -4.990 5.033 1.00 96.62 73 CYS A O 1
ATOM 530 N N . VAL A 1 74 ? 0.763 -3.430 4.162 1.00 98.00 74 VAL A N 1
ATOM 531 C CA . VAL A 1 74 ? -0.193 -2.321 4.148 1.00 98.00 74 VAL A CA 1
ATOM 532 C C . VAL A 1 74 ? -0.447 -1.860 2.725 1.00 98.00 74 VAL A C 1
ATOM 534 O O . VAL A 1 74 ? 0.478 -1.657 1.938 1.00 98.00 74 VAL A O 1
ATOM 537 N N . ASN A 1 75 ? -1.721 -1.695 2.405 1.00 98.44 75 ASN A N 1
ATOM 538 C CA . ASN A 1 75 ? -2.186 -1.189 1.129 1.00 98.44 75 ASN A CA 1
ATOM 539 C C . ASN A 1 75 ? -2.999 0.073 1.379 1.00 98.44 75 ASN A C 1
ATOM 541 O O . ASN A 1 75 ? -3.616 0.215 2.432 1.00 98.44 75 ASN A O 1
ATOM 545 N N . VAL A 1 76 ? -3.031 0.944 0.386 1.00 98.44 76 VAL A N 1
ATOM 546 C CA . VAL A 1 76 ? -3.918 2.101 0.328 1.00 98.44 76 VAL A CA 1
ATOM 547 C C . VAL A 1 76 ? -5.061 1.735 -0.601 1.00 98.44 76 VAL A C 1
ATOM 549 O O . VAL A 1 76 ? -4.811 1.394 -1.757 1.00 98.44 76 VAL A O 1
ATOM 552 N N . VAL A 1 77 ? -6.298 1.779 -0.121 1.00 98.56 77 VAL A N 1
ATOM 553 C CA . VAL A 1 77 ? -7.476 1.637 -0.981 1.00 98.56 77 VAL A CA 1
ATOM 554 C C . VAL A 1 77 ? -7.553 2.854 -1.894 1.00 98.56 77 VAL A C 1
ATOM 556 O O . VAL A 1 77 ? -7.401 3.985 -1.431 1.00 98.56 77 VAL A O 1
ATOM 559 N N . THR A 1 78 ? -7.756 2.639 -3.189 1.00 97.31 78 THR A N 1
ATOM 560 C CA . THR A 1 78 ? -7.723 3.711 -4.202 1.00 97.31 78 THR A CA 1
ATOM 561 C C . THR A 1 78 ? -9.044 3.894 -4.938 1.00 97.31 78 THR A C 1
ATOM 563 O O . THR A 1 78 ? -9.323 4.998 -5.408 1.00 97.31 78 THR A O 1
ATOM 566 N N . GLY A 1 79 ? -9.870 2.848 -4.998 1.00 93.94 79 GLY A N 1
ATOM 567 C CA . GLY A 1 79 ? -11.157 2.868 -5.690 1.00 93.94 79 GLY A CA 1
ATOM 568 C C . GLY A 1 79 ? -12.321 3.424 -4.854 1.00 93.94 79 GLY A C 1
ATOM 569 O O . GLY A 1 79 ? -12.164 3.747 -3.673 1.00 93.94 79 GLY A O 1
ATOM 570 N N . PRO A 1 80 ? -13.522 3.530 -5.450 1.00 97.12 80 PRO A N 1
ATOM 571 C CA . PRO A 1 80 ? -14.761 3.785 -4.729 1.00 97.12 80 PRO A CA 1
ATOM 572 C C . PRO A 1 80 ? -15.089 2.656 -3.744 1.00 97.12 80 PRO A C 1
ATOM 574 O O . PRO A 1 80 ? -14.652 1.511 -3.908 1.00 97.12 80 PRO A O 1
ATOM 577 N N . GLU A 1 81 ? -15.926 2.978 -2.757 1.00 97.94 81 GLU A N 1
ATOM 578 C CA . GLU A 1 81 ? -16.450 1.988 -1.819 1.00 97.94 81 GLU A CA 1
ATOM 579 C C . GLU A 1 81 ? -17.092 0.810 -2.569 1.00 97.94 81 GLU A C 1
ATOM 581 O O . GLU A 1 81 ? -17.810 0.980 -3.557 1.00 97.94 81 GLU A O 1
ATOM 586 N N . GLY A 1 82 ? -16.805 -0.406 -2.111 1.00 97.75 82 GLY A N 1
ATOM 587 C CA . GLY A 1 82 ? -17.322 -1.638 -2.696 1.00 97.75 82 GLY A CA 1
ATOM 588 C C . GLY A 1 82 ? -16.545 -2.170 -3.904 1.00 97.75 82 GLY A C 1
ATOM 589 O O . GLY A 1 82 ? -16.828 -3.292 -4.324 1.00 97.75 82 GLY A O 1
ATOM 590 N N . GLN A 1 83 ? -15.557 -1.444 -4.444 1.00 97.06 83 GLN A N 1
ATOM 591 C CA . GLN A 1 83 ? -14.834 -1.898 -5.638 1.00 97.06 83 GLN A CA 1
ATOM 592 C C . GLN A 1 83 ? -13.702 -2.888 -5.325 1.00 97.06 83 GLN A C 1
ATOM 594 O O . GLN A 1 83 ? -13.561 -3.879 -6.037 1.00 97.06 83 GLN A O 1
ATOM 599 N N . GLY A 1 84 ? -12.922 -2.670 -4.261 1.00 96.56 84 GLY A N 1
ATOM 600 C CA . GLY A 1 84 ? -11.800 -3.559 -3.940 1.00 96.56 84 GLY A CA 1
ATOM 601 C C . GLY A 1 84 ? -10.544 -3.283 -4.771 1.00 96.56 84 GLY A C 1
ATOM 602 O O . GLY A 1 84 ? -9.932 -4.215 -5.282 1.00 96.56 84 GLY A O 1
ATOM 603 N N . GLU A 1 85 ? -10.169 -2.014 -4.936 1.00 98.00 85 GLU A N 1
ATOM 604 C CA . GLU A 1 85 ? -8.935 -1.594 -5.615 1.00 98.00 85 GLU A CA 1
ATOM 605 C C . GLU A 1 85 ? -7.943 -1.042 -4.590 1.00 98.00 85 GLU A C 1
ATOM 607 O O . GLU A 1 85 ? -8.320 -0.212 -3.757 1.00 98.00 85 GLU A O 1
ATOM 612 N N . ALA A 1 86 ? -6.686 -1.487 -4.634 1.00 98.06 86 ALA A N 1
ATOM 613 C CA . ALA A 1 86 ? -5.678 -1.007 -3.698 1.00 98.06 86 ALA A CA 1
ATOM 614 C C . ALA A 1 86 ? -4.254 -1.006 -4.265 1.00 98.06 86 ALA A C 1
ATOM 616 O O . ALA A 1 86 ? -3.914 -1.731 -5.203 1.00 98.06 86 ALA A O 1
ATOM 617 N N . VAL A 1 87 ? -3.399 -0.215 -3.621 1.00 98.56 87 VAL A N 1
ATOM 618 C CA . VAL A 1 87 ? -1.966 -0.114 -3.892 1.00 98.56 87 VAL A CA 1
ATOM 619 C C . VAL A 1 87 ? -1.179 -0.576 -2.669 1.00 98.56 87 VAL A C 1
ATOM 621 O O . VAL A 1 87 ? -1.262 0.041 -1.611 1.00 98.56 87 VAL A O 1
ATOM 624 N N . LEU A 1 88 ? -0.387 -1.638 -2.808 1.00 98.44 88 LEU A N 1
ATOM 625 C CA . LEU A 1 88 ? 0.541 -2.111 -1.780 1.00 98.44 88 LEU A CA 1
ATOM 626 C C . LEU A 1 88 ? 1.721 -1.147 -1.657 1.00 98.44 88 LEU A C 1
ATOM 628 O O . LEU A 1 88 ? 2.375 -0.841 -2.657 1.00 98.44 88 LEU A O 1
ATOM 632 N N . LEU A 1 89 ? 2.057 -0.747 -0.431 1.00 96.62 89 LEU A N 1
ATOM 633 C CA . LEU A 1 89 ? 3.291 -0.018 -0.146 1.00 96.62 89 LEU A CA 1
ATOM 634 C C . LEU A 1 89 ? 4.430 -1.012 0.089 1.00 96.62 89 LEU A C 1
ATOM 636 O O . LEU A 1 89 ? 4.355 -1.866 0.976 1.00 96.62 89 LEU A O 1
ATOM 640 N N . ARG A 1 90 ? 5.495 -0.914 -0.711 1.00 95.31 90 ARG A N 1
ATOM 641 C CA . ARG A 1 90 ? 6.638 -1.838 -0.644 1.00 95.31 90 ARG A CA 1
ATOM 642 C C . ARG A 1 90 ? 7.891 -1.210 -0.088 1.00 95.31 90 ARG A C 1
ATOM 644 O O . ARG A 1 90 ? 8.621 -1.897 0.622 1.00 95.31 90 ARG A O 1
ATOM 651 N N . ALA A 1 91 ? 8.143 0.049 -0.420 1.00 91.69 91 ALA A N 1
ATOM 652 C CA . ALA A 1 91 ? 9.295 0.762 0.089 1.00 91.69 91 ALA A CA 1
ATOM 653 C C . ALA A 1 91 ? 8.990 2.232 0.330 1.00 91.69 91 ALA A C 1
ATOM 655 O O . ALA A 1 91 ? 8.253 2.873 -0.422 1.00 91.69 91 ALA A O 1
ATOM 656 N N . VAL A 1 92 ? 9.618 2.754 1.374 1.00 87.75 92 VAL A N 1
ATOM 657 C CA . VAL A 1 92 ? 9.652 4.170 1.721 1.00 87.75 92 VAL A CA 1
ATOM 658 C C . VAL A 1 92 ? 11.116 4.566 1.860 1.00 87.75 92 VAL A C 1
ATOM 660 O O . VAL A 1 92 ? 11.878 3.835 2.477 1.00 87.75 92 VAL A O 1
ATOM 663 N N . ARG A 1 93 ? 11.529 5.693 1.290 1.00 82.44 93 ARG A N 1
ATOM 664 C CA . ARG A 1 93 ? 12.864 6.266 1.492 1.00 82.44 93 ARG A CA 1
ATOM 665 C C . ARG A 1 93 ? 12.800 7.374 2.527 1.00 82.44 93 ARG A C 1
ATOM 667 O O . ARG A 1 93 ? 11.820 8.124 2.566 1.00 82.44 93 ARG A O 1
ATOM 674 N N . TRP A 1 94 ? 13.834 7.489 3.351 1.00 73.31 94 TRP A N 1
ATOM 675 C CA . TRP A 1 94 ? 13.918 8.598 4.299 1.00 73.31 94 TRP A CA 1
ATOM 676 C C . TRP A 1 94 ? 14.073 9.920 3.542 1.00 73.31 94 TRP A C 1
ATOM 678 O O . TRP A 1 94 ? 14.796 9.990 2.546 1.00 73.31 94 TRP A O 1
ATOM 688 N N . ALA A 1 95 ? 13.367 10.964 3.970 1.00 59.69 95 ALA A N 1
ATOM 689 C CA . ALA A 1 95 ? 13.208 12.164 3.160 1.00 59.69 95 ALA A CA 1
ATOM 690 C C . ALA A 1 95 ? 13.642 13.445 3.880 1.00 59.69 95 ALA A C 1
ATOM 692 O O . ALA A 1 95 ? 13.064 13.823 4.891 1.00 59.69 95 ALA A O 1
ATOM 693 N N . SER A 1 96 ? 14.575 14.167 3.247 1.00 47.00 96 SER A N 1
ATOM 694 C CA . SER A 1 96 ? 14.594 15.644 3.212 1.00 47.00 96 SER A CA 1
ATOM 695 C C . SER A 1 96 ? 13.913 16.187 1.937 1.00 47.00 96 SER A C 1
ATOM 697 O O . SER A 1 96 ? 14.063 17.359 1.605 1.00 47.00 96 SER A O 1
ATOM 699 N N . PHE A 1 97 ? 13.218 15.331 1.175 1.00 44.59 97 PHE A N 1
ATOM 700 C CA . PHE A 1 97 ? 12.722 15.618 -0.177 1.00 44.59 97 PHE A CA 1
ATOM 701 C C . PHE A 1 97 ? 11.199 15.789 -0.264 1.00 44.59 97 PHE A C 1
ATOM 703 O O . PHE A 1 97 ? 10.440 15.203 0.505 1.00 44.59 97 PHE A O 1
ATOM 710 N N . ALA A 1 98 ? 10.776 16.560 -1.273 1.00 50.31 98 ALA A N 1
ATOM 711 C CA . ALA A 1 98 ? 9.393 16.751 -1.704 1.00 50.31 98 ALA A CA 1
ATOM 712 C C . ALA A 1 98 ? 8.850 15.495 -2.424 1.00 50.31 98 ALA A C 1
ATOM 714 O O . ALA A 1 98 ? 9.496 14.964 -3.327 1.00 50.31 98 ALA A O 1
ATOM 715 N N . GLY A 1 99 ? 7.679 14.996 -2.016 1.00 56.97 99 GLY A N 1
ATOM 716 C CA . GLY A 1 99 ? 7.083 13.750 -2.517 1.00 56.97 99 GLY A CA 1
ATOM 717 C C . GLY A 1 99 ? 5.828 13.356 -1.730 1.00 56.97 99 GLY A C 1
ATOM 718 O O . GLY A 1 99 ? 5.462 14.051 -0.790 1.00 56.97 99 GLY A O 1
ATOM 719 N N . CYS A 1 100 ? 5.138 12.271 -2.113 1.00 55.78 100 CYS A N 1
ATOM 720 C CA . CYS A 1 100 ? 4.069 11.722 -1.264 1.00 55.78 100 CYS A CA 1
ATOM 721 C C . CYS A 1 100 ? 4.724 11.008 -0.084 1.00 55.78 100 CYS A C 1
ATOM 723 O O . CYS A 1 100 ? 5.546 10.110 -0.293 1.00 55.78 100 CYS A O 1
ATOM 725 N N . VAL A 1 101 ? 4.388 11.442 1.126 1.00 70.75 101 VAL A N 1
ATOM 726 C CA . VAL A 1 101 ? 5.060 11.003 2.347 1.00 70.75 101 VAL A CA 1
ATOM 727 C C . VAL A 1 101 ? 4.106 10.150 3.176 1.00 70.75 101 VAL A C 1
ATOM 729 O O . VAL A 1 101 ? 2.958 10.529 3.385 1.00 70.75 101 VAL A O 1
ATOM 732 N N . LEU A 1 102 ? 4.577 8.995 3.641 1.00 72.38 102 LEU A N 1
ATOM 733 C CA . LEU A 1 102 ? 3.904 8.196 4.658 1.00 72.38 102 LEU A CA 1
ATOM 734 C C . LEU A 1 102 ? 4.377 8.663 6.029 1.00 72.38 102 LEU A C 1
ATOM 736 O O . LEU A 1 102 ? 5.584 8.784 6.248 1.00 72.38 102 LEU A O 1
ATOM 740 N N . SER A 1 103 ? 3.433 8.899 6.930 1.00 75.50 103 SER A N 1
ATOM 741 C CA . SER A 1 103 ? 3.687 9.339 8.295 1.00 75.50 103 SER A CA 1
ATOM 742 C C . SER A 1 103 ? 3.094 8.357 9.297 1.00 75.50 103 SER A C 1
ATOM 744 O O . SER A 1 103 ? 1.956 7.937 9.105 1.00 75.50 103 SER A O 1
ATOM 746 N N . GLY A 1 104 ? 3.828 7.989 10.349 1.00 66.50 104 GLY A N 1
ATOM 747 C CA . GLY A 1 104 ? 3.344 7.057 11.373 1.00 66.50 104 GLY A CA 1
ATOM 748 C C . GLY A 1 104 ? 3.977 7.249 12.750 1.00 66.50 104 GLY A C 1
ATOM 749 O O . GLY A 1 104 ? 5.025 7.883 12.898 1.00 66.50 104 GLY A O 1
ATOM 750 N N . THR A 1 105 ? 3.328 6.685 13.768 1.00 64.88 105 THR A N 1
ATOM 751 C CA . THR A 1 105 ? 3.827 6.661 15.153 1.00 64.88 105 THR A CA 1
ATOM 752 C C . THR A 1 105 ? 4.756 5.459 15.348 1.00 64.88 105 THR A C 1
ATOM 754 O O . THR A 1 105 ? 4.459 4.376 14.849 1.00 64.88 105 THR A O 1
ATOM 757 N N . LEU A 1 106 ? 5.880 5.601 16.065 1.00 60.78 106 LEU A N 1
ATOM 758 C CA . LEU A 1 106 ? 6.735 4.431 16.320 1.00 60.78 106 LEU A CA 1
ATOM 759 C C . LEU A 1 106 ? 6.008 3.448 17.254 1.00 60.78 106 LEU A C 1
ATOM 761 O O . LEU A 1 106 ? 5.354 3.840 18.219 1.00 60.78 106 LEU A O 1
ATOM 765 N N . GLY A 1 107 ? 6.145 2.155 16.972 1.00 49.06 107 GLY A N 1
ATOM 766 C CA . GLY A 1 107 ? 5.821 1.111 17.940 1.00 49.06 107 GLY A CA 1
ATOM 767 C C . GLY A 1 107 ? 6.926 0.981 18.999 1.00 49.06 107 GLY A C 1
ATOM 768 O O . GLY A 1 107 ? 8.035 1.487 18.795 1.00 49.06 107 GLY A O 1
ATOM 769 N N . PRO A 1 108 ? 6.674 0.288 20.124 1.00 40.88 108 PRO A N 1
ATOM 770 C CA . PRO A 1 108 ? 7.725 -0.046 21.077 1.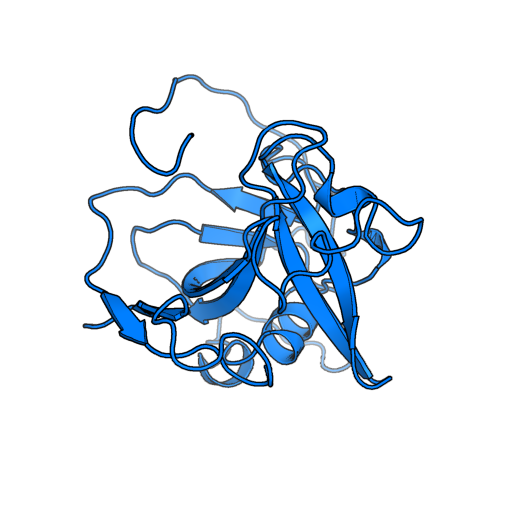00 40.88 108 PRO A CA 1
ATOM 771 C C . PRO A 1 108 ? 8.797 -0.892 20.375 1.00 40.88 108 PRO A C 1
ATOM 773 O O . PRO A 1 108 ? 8.572 -2.046 20.020 1.00 40.88 108 PRO A O 1
ATOM 776 N N . SER A 1 109 ? 9.964 -0.297 20.141 1.00 43.03 109 SER A N 1
ATOM 777 C CA . SER A 1 109 ? 11.160 -1.004 19.690 1.00 43.03 109 SER A CA 1
ATOM 778 C C . SER A 1 109 ? 11.973 -1.410 20.921 1.00 43.03 109 SER A C 1
ATOM 780 O O . SER A 1 109 ? 12.244 -0.569 21.778 1.00 43.03 109 SER A O 1
ATOM 782 N N . GLU A 1 110 ? 12.392 -2.677 21.003 1.00 41.69 110 GLU A N 1
ATOM 783 C CA . GLU A 1 110 ? 13.255 -3.188 22.087 1.00 41.69 110 GLU A CA 1
ATOM 784 C C . GLU A 1 110 ? 14.664 -2.563 22.090 1.00 41.69 110 GLU A C 1
ATOM 786 O O . GLU A 1 110 ? 15.416 -2.687 23.053 1.00 41.69 110 GLU A O 1
ATOM 791 N N . SER A 1 111 ? 15.016 -1.831 21.038 1.00 40.84 111 SER A N 1
ATOM 792 C CA . SER A 1 111 ? 16.248 -1.059 20.921 1.00 40.84 111 SER A CA 1
ATOM 793 C C . SER A 1 111 ? 15.919 0.429 21.005 1.00 40.84 111 SER A C 1
ATOM 795 O O . SER A 1 111 ? 15.672 1.094 19.999 1.00 40.84 111 SER A O 1
ATOM 797 N N . GLY A 1 112 ? 15.859 0.950 22.229 1.00 38.91 112 GLY A N 1
ATOM 798 C CA . GLY A 1 112 ? 15.673 2.371 22.506 1.00 38.91 112 GLY A CA 1
ATOM 799 C C . GLY A 1 112 ? 16.825 3.221 21.967 1.00 38.91 112 GLY A C 1
ATOM 800 O O . GLY A 1 112 ? 17.760 3.516 22.697 1.00 38.91 112 GLY A O 1
ATOM 801 N N . ALA A 1 113 ? 16.751 3.608 20.696 1.00 36.09 113 ALA A N 1
ATOM 802 C CA . ALA A 1 113 ? 17.412 4.771 20.112 1.00 36.09 113 ALA A CA 1
ATOM 803 C C . ALA A 1 113 ? 16.880 4.971 18.686 1.00 36.09 113 ALA A C 1
ATOM 805 O O . ALA A 1 113 ? 17.340 4.326 17.752 1.00 36.09 113 ALA A O 1
ATOM 806 N N . LEU A 1 114 ? 15.921 5.878 18.512 1.00 42.97 114 LEU A N 1
ATOM 807 C CA . LEU A 1 114 ? 15.690 6.522 17.219 1.00 42.97 114 LEU A CA 1
ATOM 808 C C . LEU A 1 114 ? 15.894 8.021 17.432 1.00 42.97 114 LEU A C 1
ATOM 810 O O . LEU A 1 114 ? 14.967 8.814 17.616 1.00 42.97 114 LEU A O 1
ATOM 814 N N . THR A 1 115 ? 17.169 8.388 17.534 1.00 37.41 115 THR A N 1
ATOM 815 C CA . THR A 1 115 ? 17.633 9.727 17.178 1.00 37.41 115 THR A CA 1
ATOM 816 C C . THR A 1 115 ? 17.378 9.938 15.685 1.00 37.41 115 THR A C 1
ATOM 818 O O . THR A 1 115 ? 17.099 8.996 14.948 1.00 37.41 115 THR A O 1
ATOM 821 N N . ASN A 1 116 ? 17.476 11.181 15.225 1.00 41.69 116 ASN A N 1
ATOM 822 C CA . ASN A 1 116 ? 17.377 11.600 13.820 1.00 41.69 116 ASN A CA 1
ATOM 823 C C . ASN A 1 116 ? 18.440 10.950 12.886 1.00 41.69 116 ASN A C 1
ATOM 825 O O . ASN A 1 116 ? 18.674 11.418 11.772 1.00 41.69 116 ASN A O 1
ATOM 829 N N . ASP A 1 117 ? 19.101 9.890 13.352 1.00 41.09 117 ASP A N 1
ATOM 830 C CA . ASP A 1 117 ? 20.180 9.163 12.716 1.00 41.09 117 ASP A CA 1
ATOM 831 C C . ASP A 1 117 ? 19.586 8.060 11.832 1.00 41.09 117 ASP A C 1
ATOM 833 O O . ASP A 1 117 ? 19.361 6.928 12.252 1.00 41.09 117 ASP A O 1
ATOM 837 N N . LEU A 1 118 ? 19.293 8.455 10.591 1.00 53.78 118 LEU A N 1
ATOM 838 C CA . LEU A 1 118 ? 19.286 7.640 9.373 1.00 53.78 118 LEU A CA 1
ATOM 839 C C . LEU A 1 118 ? 18.859 6.174 9.568 1.00 53.78 118 LEU A C 1
ATOM 841 O O . LEU A 1 118 ? 19.701 5.275 9.573 1.00 53.78 118 LEU A O 1
ATOM 845 N N . ILE A 1 119 ? 17.550 5.904 9.617 1.00 59.16 119 ILE A N 1
ATOM 846 C CA . ILE A 1 119 ? 17.060 4.558 9.288 1.00 59.16 119 ILE A CA 1
ATOM 847 C C . ILE A 1 119 ? 17.503 4.280 7.843 1.00 59.16 119 ILE A C 1
ATOM 849 O O . ILE A 1 119 ? 17.067 4.993 6.936 1.00 59.16 119 ILE A O 1
ATOM 853 N N . PRO A 1 120 ? 18.377 3.290 7.588 1.00 64.50 120 PRO A N 1
ATOM 854 C CA . PRO A 1 120 ? 18.831 3.016 6.233 1.00 64.50 120 PRO A CA 1
ATOM 855 C C . PRO A 1 120 ? 17.649 2.597 5.355 1.00 64.50 120 PRO A C 1
ATOM 857 O O . PRO A 1 120 ? 16.853 1.763 5.785 1.00 64.50 120 PRO A O 1
ATOM 860 N N . ASP A 1 121 ? 17.590 3.064 4.102 1.00 68.12 121 ASP A N 1
ATOM 861 C CA . ASP A 1 121 ? 16.544 2.693 3.123 1.00 68.12 121 ASP A CA 1
ATOM 862 C C . ASP A 1 121 ? 16.351 1.158 3.009 1.00 68.12 121 ASP A C 1
ATOM 864 O O . ASP A 1 121 ? 15.263 0.651 2.727 1.00 68.12 121 ASP A O 1
ATOM 868 N N . ALA A 1 122 ? 17.395 0.369 3.288 1.00 68.31 122 ALA A N 1
ATOM 869 C CA . ALA A 1 122 ? 17.330 -1.094 3.327 1.00 68.31 122 ALA A CA 1
ATOM 870 C C . ALA A 1 122 ? 16.350 -1.655 4.382 1.00 68.31 122 ALA A C 1
ATOM 872 O O . ALA A 1 122 ? 15.808 -2.754 4.201 1.00 68.31 122 ALA A O 1
ATOM 873 N N . GLN A 1 123 ? 16.117 -0.924 5.476 1.00 74.44 123 GLN A N 1
ATOM 874 C CA . GLN A 1 123 ? 15.181 -1.300 6.540 1.00 74.44 123 GLN A CA 1
ATOM 875 C C . GLN A 1 123 ? 13.723 -1.028 6.170 1.00 74.44 123 GLN A C 1
ATOM 877 O O . GLN A 1 123 ? 12.829 -1.601 6.776 1.00 74.44 123 GLN A O 1
ATOM 882 N N . THR A 1 124 ? 13.466 -0.217 5.153 1.00 78.62 124 THR A N 1
ATOM 883 C CA . THR A 1 124 ? 12.121 0.067 4.639 1.00 78.62 124 THR A CA 1
ATOM 884 C C . THR A 1 124 ? 11.900 -0.523 3.250 1.00 78.62 124 THR A C 1
ATOM 886 O O . THR A 1 124 ? 10.781 -0.490 2.755 1.00 78.62 124 THR A O 1
ATOM 889 N N . THR A 1 125 ? 12.924 -1.121 2.632 1.00 86.44 125 THR A N 1
ATOM 890 C CA . THR A 1 125 ? 12.810 -1.855 1.364 1.00 86.44 125 THR A CA 1
ATOM 891 C C . THR A 1 125 ? 12.223 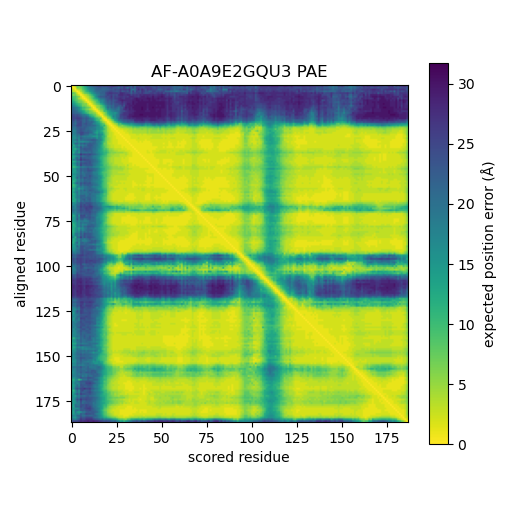-3.247 1.605 1.00 86.44 125 THR A C 1
ATOM 893 O O . THR A 1 125 ? 12.913 -4.179 2.033 1.00 86.44 125 THR A O 1
ATOM 896 N N . GLY A 1 126 ? 10.930 -3.386 1.326 1.00 90.81 126 GLY A N 1
ATOM 897 C CA . GLY A 1 126 ? 10.141 -4.604 1.471 1.00 90.81 126 GLY A CA 1
ATOM 898 C C . GLY A 1 126 ? 8.915 -4.365 2.361 1.00 90.81 126 GLY A C 1
ATOM 899 O O . GLY A 1 126 ? 9.064 -3.833 3.464 1.00 90.81 126 GLY A O 1
ATOM 900 N N . PRO A 1 127 ? 7.715 -4.827 1.959 1.00 93.44 127 PRO A N 1
ATOM 901 C CA . PRO A 1 127 ? 6.457 -4.439 2.605 1.00 93.44 127 PRO A CA 1
ATOM 902 C C . PRO A 1 127 ? 6.401 -4.809 4.096 1.00 93.44 127 PRO A C 1
ATOM 904 O O . PRO A 1 127 ? 5.946 -4.018 4.918 1.00 93.44 127 PRO A O 1
ATOM 907 N N . GLY A 1 128 ? 6.947 -5.972 4.472 1.00 91.06 128 GLY A N 1
ATOM 908 C CA . GLY A 1 128 ? 7.024 -6.397 5.873 1.00 91.06 128 GLY A CA 1
ATOM 909 C C . GLY A 1 128 ? 8.016 -5.603 6.720 1.00 91.06 128 GLY A C 1
ATOM 910 O O . GLY A 1 128 ? 7.776 -5.390 7.909 1.00 91.06 128 GLY A O 1
ATOM 911 N N . ARG A 1 129 ? 9.125 -5.148 6.124 1.00 89.62 129 ARG A N 1
ATOM 912 C CA . ARG A 1 129 ? 10.115 -4.334 6.837 1.00 89.62 129 ARG A CA 1
ATOM 913 C C . ARG A 1 129 ? 9.608 -2.908 7.029 1.00 89.62 129 ARG A C 1
ATOM 915 O O . ARG A 1 129 ? 9.686 -2.406 8.143 1.00 89.62 129 ARG A O 1
ATOM 922 N N . LEU A 1 130 ? 8.987 -2.331 5.995 1.00 89.19 130 LEU A N 1
ATOM 923 C CA . LEU A 1 130 ? 8.258 -1.065 6.085 1.00 89.19 130 LEU A CA 1
ATOM 924 C C . LEU A 1 130 ? 7.252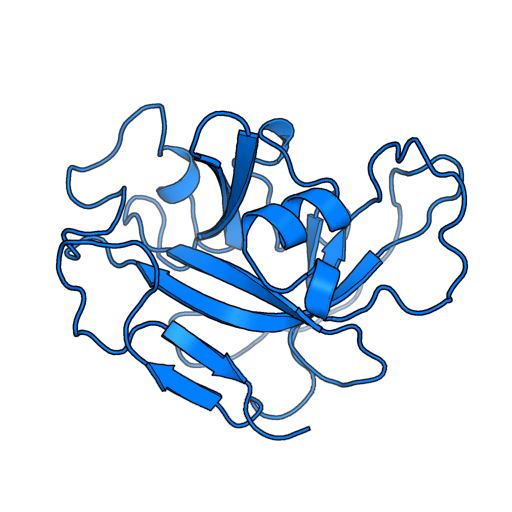 -1.102 7.237 1.00 89.19 130 LEU A C 1
ATOM 926 O O . LEU A 1 130 ? 7.313 -0.243 8.111 1.00 89.19 130 LEU A O 1
ATOM 930 N N . CYS A 1 131 ? 6.382 -2.119 7.287 1.00 90.25 131 CYS A N 1
ATOM 931 C CA . CYS A 1 131 ? 5.385 -2.214 8.354 1.00 90.25 131 CYS A CA 1
ATOM 932 C C . CYS A 1 131 ? 6.035 -2.288 9.740 1.00 90.25 131 CYS A C 1
ATOM 934 O O . CYS A 1 131 ? 5.597 -1.605 10.654 1.00 90.25 131 CYS A O 1
ATOM 936 N N . ARG A 1 132 ? 7.123 -3.053 9.894 1.00 87.88 132 ARG A N 1
ATOM 937 C CA . ARG A 1 132 ? 7.858 -3.130 11.164 1.00 87.88 132 ARG A CA 1
ATOM 938 C C . ARG A 1 132 ? 8.417 -1.774 11.595 1.00 87.88 132 ARG A C 1
ATOM 940 O O . ARG A 1 132 ? 8.263 -1.408 12.752 1.00 87.88 132 ARG A O 1
ATOM 947 N N . VAL A 1 133 ? 9.073 -1.056 10.685 1.00 83.81 133 VAL A N 1
ATOM 948 C CA . VAL A 1 133 ? 9.704 0.239 10.979 1.00 83.81 133 VAL A CA 1
ATOM 949 C C . VAL A 1 133 ? 8.658 1.290 11.364 1.00 83.81 133 VAL A C 1
ATOM 951 O O . VAL A 1 133 ? 8.861 2.033 12.318 1.00 83.81 133 VAL A O 1
ATOM 954 N N . PHE A 1 134 ? 7.522 1.315 10.666 1.00 84.12 134 PHE A N 1
ATOM 955 C CA . PHE A 1 134 ? 6.427 2.259 10.915 1.00 84.12 134 PHE A CA 1
ATOM 956 C C . PHE A 1 134 ? 5.442 1.799 12.004 1.00 84.12 134 PHE A C 1
ATOM 958 O O . PHE A 1 134 ? 4.410 2.435 12.180 1.00 84.12 134 PHE A O 1
ATOM 965 N N . GLY A 1 135 ? 5.710 0.690 12.707 1.00 86.81 135 GLY A N 1
ATOM 966 C CA . GLY A 1 135 ? 4.799 0.173 13.737 1.00 86.81 135 GLY A CA 1
ATOM 967 C C . GLY A 1 135 ? 3.421 -0.241 13.204 1.00 86.81 135 GLY A C 1
ATOM 968 O O . GLY A 1 135 ? 2.442 -0.207 13.940 1.00 86.81 135 GLY A O 1
ATOM 969 N N . ILE A 1 136 ? 3.327 -0.612 11.926 1.00 88.94 136 ILE A N 1
ATOM 970 C CA . ILE A 1 136 ? 2.069 -0.972 11.273 1.00 88.94 136 ILE A CA 1
ATOM 971 C C . ILE A 1 136 ? 1.733 -2.431 11.560 1.00 88.94 136 ILE A C 1
ATOM 973 O O . ILE A 1 136 ? 2.454 -3.351 11.155 1.00 88.94 136 ILE A O 1
ATOM 977 N N . ASP A 1 137 ? 0.583 -2.636 12.190 1.00 92.06 137 ASP A N 1
ATOM 978 C CA . ASP A 1 137 ? 0.014 -3.945 12.468 1.00 92.06 137 ASP A CA 1
ATOM 979 C C . ASP A 1 137 ? -1.485 -4.007 12.128 1.00 92.06 137 ASP A C 1
ATOM 981 O O . ASP A 1 137 ? -2.061 -3.107 11.510 1.00 92.06 137 ASP A O 1
ATOM 985 N N . ARG A 1 138 ? -2.131 -5.114 12.506 1.00 93.19 138 ARG A N 1
ATOM 986 C CA . ARG A 1 138 ? -3.547 -5.361 12.215 1.00 93.19 138 ARG A CA 1
ATOM 987 C C . ARG A 1 138 ? -4.496 -4.335 12.849 1.00 93.19 138 ARG A C 1
ATOM 989 O O . ARG A 1 138 ? -5.606 -4.208 12.340 1.00 93.19 138 ARG A O 1
ATOM 996 N N . ALA A 1 139 ? -4.105 -3.630 13.912 1.00 94.56 139 ALA A N 1
ATOM 997 C CA . ALA A 1 139 ? -4.947 -2.612 14.542 1.00 94.56 139 ALA A CA 1
ATOM 998 C C . ALA A 1 139 ? -5.184 -1.402 13.623 1.00 94.56 139 ALA A C 1
ATOM 1000 O O . ALA A 1 139 ? -6.158 -0.681 13.811 1.00 94.56 139 ALA A O 1
ATOM 1001 N N . LEU A 1 140 ? -4.334 -1.218 12.607 1.00 95.56 140 LEU A N 1
ATOM 1002 C CA . LEU A 1 140 ? -4.472 -0.177 11.590 1.00 95.56 140 LEU A CA 1
ATOM 1003 C C . LEU A 1 140 ? -5.265 -0.629 10.349 1.00 95.56 140 LEU A C 1
ATOM 1005 O O . LEU A 1 140 ? -5.376 0.134 9.391 1.00 95.56 140 LEU A O 1
ATOM 1009 N N . ASP A 1 141 ? -5.814 -1.852 10.317 1.00 98.06 141 ASP A N 1
ATOM 1010 C CA . ASP A 1 141 ? -6.683 -2.287 9.213 1.00 98.06 141 ASP A CA 1
ATOM 1011 C C . ASP A 1 141 ? -7.973 -1.454 9.192 1.00 98.06 141 ASP A C 1
ATOM 1013 O O . ASP A 1 141 ? -8.722 -1.430 10.166 1.00 98.06 141 ASP A O 1
ATOM 1017 N N . GLY A 1 142 ? -8.236 -0.778 8.075 1.00 97.75 142 GLY A N 1
ATOM 1018 C CA . GLY A 1 142 ? -9.355 0.148 7.923 1.00 97.75 142 GLY A CA 1
ATOM 1019 C C . GLY A 1 142 ? -9.111 1.557 8.471 1.00 97.75 142 GLY A C 1
ATOM 1020 O O . GLY A 1 142 ? -10.060 2.332 8.503 1.00 97.75 142 GLY A O 1
ATOM 1021 N N . ALA A 1 143 ? -7.892 1.912 8.892 1.00 96.62 143 ALA A N 1
ATOM 1022 C CA . ALA A 1 143 ? -7.574 3.282 9.302 1.00 96.62 143 ALA A CA 1
ATOM 1023 C C . ALA A 1 143 ? -7.728 4.274 8.134 1.00 96.62 143 ALA A C 1
ATOM 1025 O O . ALA A 1 143 ? -7.363 3.950 7.003 1.00 96.62 143 ALA A O 1
ATOM 1026 N N . ASP A 1 144 ? -8.235 5.477 8.405 1.00 96.56 144 ASP A N 1
ATOM 1027 C CA . ASP A 1 144 ? -8.293 6.566 7.425 1.00 96.56 144 ASP A CA 1
ATOM 1028 C C . ASP A 1 144 ? -6.904 7.202 7.278 1.00 96.56 144 ASP A C 1
ATOM 1030 O O . ASP A 1 144 ? -6.406 7.853 8.194 1.00 96.56 144 ASP A O 1
ATOM 1034 N N . LEU A 1 145 ? -6.263 7.003 6.125 1.00 95.44 145 LEU A N 1
ATOM 1035 C CA . LEU A 1 145 ? -4.939 7.556 5.839 1.00 95.44 145 LEU A CA 1
ATOM 1036 C C . LEU A 1 145 ? -4.999 9.019 5.388 1.00 95.44 145 LEU A C 1
ATOM 1038 O O . LEU A 1 145 ? -3.955 9.608 5.110 1.00 95.44 145 LEU A O 1
ATOM 1042 N N . THR A 1 146 ? -6.189 9.595 5.242 1.00 93.50 146 THR A N 1
ATOM 1043 C CA . THR A 1 146 ? -6.377 10.998 4.858 1.00 93.50 146 THR A CA 1
ATOM 1044 C C . THR A 1 146 ? -6.471 11.925 6.064 1.00 93.50 146 THR A C 1
ATOM 1046 O O . THR A 1 146 ? -6.293 13.131 5.903 1.00 93.50 146 THR A O 1
ATOM 1049 N N . ASP A 1 147 ? -6.681 11.369 7.260 1.00 90.94 147 ASP A N 1
ATOM 1050 C CA . ASP A 1 147 ? -6.722 12.116 8.511 1.00 90.94 147 ASP A CA 1
ATOM 1051 C C . ASP A 1 147 ? -5.300 12.331 9.070 1.00 90.94 147 ASP A C 1
ATOM 1053 O O . ASP A 1 147 ? -4.685 11.385 9.570 1.00 90.94 147 ASP A O 1
ATOM 1057 N N . PRO A 1 148 ? -4.750 13.563 9.044 1.00 84.25 148 PRO A N 1
ATOM 1058 C CA . PRO A 1 148 ? -3.424 13.846 9.589 1.00 84.25 148 PRO A CA 1
ATOM 1059 C C . PRO A 1 148 ? -3.351 13.749 11.122 1.00 84.25 148 PRO A C 1
ATOM 1061 O O . PRO A 1 148 ? -2.249 13.788 11.670 1.00 84.25 148 PRO A O 1
ATOM 1064 N N . ALA A 1 149 ? -4.486 13.660 11.824 1.00 85.88 149 ALA A N 1
ATOM 1065 C CA . ALA A 1 149 ? -4.533 13.350 13.253 1.00 85.88 149 ALA A CA 1
ATOM 1066 C C . ALA A 1 149 ? -4.514 11.834 13.525 1.00 85.88 149 ALA A C 1
ATOM 1068 O O . ALA A 1 149 ? -4.353 11.413 14.674 1.00 85.88 149 ALA A O 1
ATOM 1069 N N . GLY A 1 150 ? -4.652 11.013 12.480 1.00 86.12 150 GLY A N 1
ATOM 1070 C CA . GLY A 1 150 ? -4.616 9.563 12.562 1.00 86.12 150 GLY A CA 1
ATOM 1071 C C . GLY A 1 150 ? -3.229 9.005 12.918 1.00 86.12 150 GLY A C 1
ATOM 1072 O O . GLY A 1 150 ? -2.201 9.663 12.744 1.00 86.12 150 GLY A O 1
ATOM 1073 N N . PRO A 1 151 ? -3.162 7.748 13.391 1.00 85.81 151 PRO A N 1
ATOM 1074 C CA . PRO A 1 151 ? -1.904 7.101 13.782 1.00 85.81 151 PRO A CA 1
ATOM 1075 C C . PRO A 1 151 ? -0.978 6.773 12.596 1.00 85.81 151 PRO A C 1
ATOM 1077 O O . PRO A 1 151 ? 0.218 6.537 12.795 1.00 85.81 151 PRO A O 1
ATOM 1080 N N . LEU A 1 152 ? -1.536 6.737 11.381 1.00 89.25 152 LEU A N 1
ATOM 1081 C CA . LEU A 1 152 ? -0.864 6.498 10.108 1.00 89.25 152 LEU A CA 1
ATOM 1082 C C . LEU A 1 152 ? -1.596 7.303 9.031 1.00 89.25 152 LEU A C 1
ATOM 1084 O O . LEU A 1 152 ? -2.803 7.137 8.879 1.00 89.25 152 LEU A O 1
ATOM 1088 N N . TYR A 1 153 ? -0.885 8.137 8.278 1.00 92.75 153 TYR A N 1
ATOM 1089 C CA . TYR A 1 153 ? -1.504 8.992 7.263 1.00 92.75 153 TYR A CA 1
ATOM 1090 C C . TYR A 1 153 ? -0.571 9.301 6.092 1.00 92.75 153 TYR A C 1
ATOM 1092 O O . TYR A 1 153 ? 0.656 9.186 6.177 1.00 92.75 153 TYR A O 1
ATOM 1100 N N . LEU A 1 154 ? -1.176 9.685 4.972 1.00 90.62 154 LEU A N 1
ATOM 1101 C CA . LEU A 1 154 ? -0.509 10.111 3.753 1.00 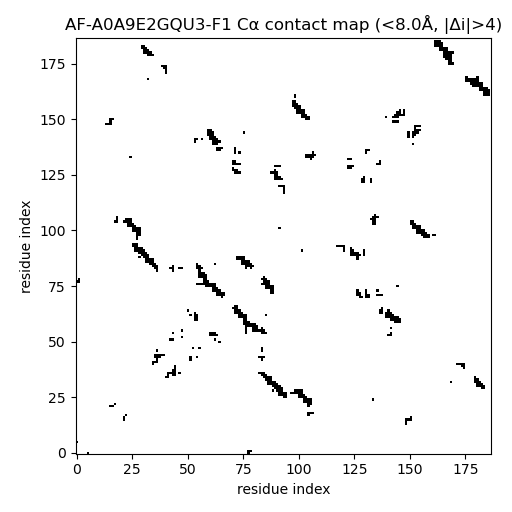90.62 154 LEU A CA 1
ATOM 1102 C C . LEU A 1 154 ? -0.490 11.631 3.682 1.00 90.62 154 LEU A C 1
ATOM 1104 O O . LEU A 1 154 ? -1.520 12.299 3.730 1.00 90.62 154 LEU A O 1
ATOM 1108 N N . LEU A 1 155 ? 0.699 12.180 3.491 1.00 86.69 155 LEU A N 1
ATOM 1109 C CA . LEU A 1 155 ? 0.878 13.588 3.198 1.00 86.69 155 LEU A CA 1
ATOM 1110 C C . LEU A 1 155 ? 0.773 13.836 1.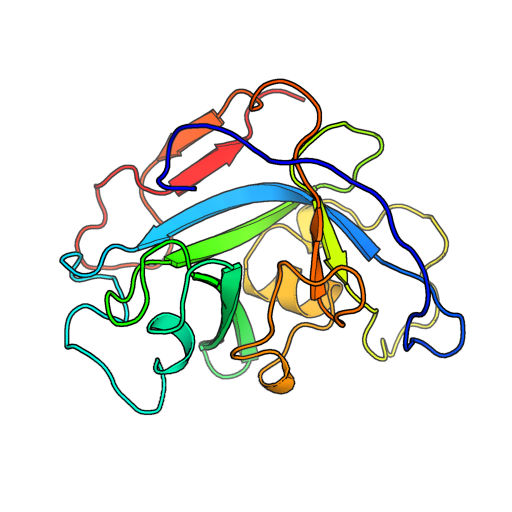687 1.00 86.69 155 LEU A C 1
ATOM 1112 O O . LEU A 1 155 ? 1.280 13.036 0.880 1.00 86.69 155 LEU A O 1
ATOM 1116 N N . PRO A 1 156 ? 0.169 14.970 1.288 1.00 80.88 156 PRO A N 1
ATOM 1117 C CA . PRO A 1 156 ? 0.127 15.382 -0.103 1.00 80.88 156 PRO A CA 1
ATOM 1118 C C . PRO A 1 156 ? 1.532 15.461 -0.692 1.00 80.88 156 PRO A C 1
ATOM 1120 O O . PRO A 1 156 ? 2.475 15.931 -0.058 1.00 80.88 156 PRO A O 1
ATOM 1123 N N . ARG A 1 157 ? 1.658 15.048 -1.952 1.00 78.62 157 ARG A N 1
ATOM 1124 C CA . ARG A 1 157 ? 2.886 15.277 -2.707 1.00 78.62 157 ARG A CA 1
ATOM 1125 C C . ARG A 1 157 ? 3.055 16.764 -2.991 1.00 78.62 157 ARG A C 1
ATOM 1127 O O . ARG A 1 157 ? 2.171 17.388 -3.573 1.00 78.62 157 ARG A O 1
ATOM 1134 N N . THR A 1 158 ? 4.232 17.286 -2.677 1.00 74.12 158 THR A N 1
ATOM 1135 C CA . THR A 1 158 ? 4.709 18.577 -3.170 1.00 74.12 158 THR A CA 1
ATOM 1136 C C . THR A 1 158 ? 5.562 18.345 -4.423 1.00 74.12 158 THR A C 1
ATOM 1138 O O . THR A 1 158 ? 6.463 17.512 -4.425 1.00 74.12 158 THR A O 1
ATOM 1141 N N . GLY A 1 159 ? 5.254 19.038 -5.522 1.00 76.88 159 GLY A N 1
ATOM 1142 C CA . GLY A 1 159 ? 5.992 18.915 -6.788 1.00 76.88 159 GLY A CA 1
ATOM 1143 C C . GLY A 1 159 ? 5.521 17.795 -7.738 1.00 76.88 159 GLY A C 1
ATOM 1144 O O . GLY A 1 159 ? 4.540 17.096 -7.460 1.00 76.88 159 GLY A O 1
ATOM 1145 N N . PRO A 1 160 ? 6.175 17.656 -8.908 1.00 79.38 160 PRO A N 1
ATOM 1146 C CA . PRO A 1 160 ? 5.818 16.646 -9.900 1.00 79.38 160 PRO A CA 1
ATOM 1147 C C . PRO A 1 160 ? 6.099 15.221 -9.388 1.00 79.38 160 PRO A C 1
ATOM 1149 O O . PRO A 1 160 ? 6.931 15.036 -8.498 1.00 79.38 160 PRO A O 1
ATOM 1152 N N . PRO A 1 161 ? 5.430 14.189 -9.939 1.00 77.75 161 PRO A N 1
ATOM 1153 C CA . PRO A 1 161 ? 5.773 12.803 -9.644 1.00 77.75 161 PRO A CA 1
ATOM 1154 C C . PRO A 1 161 ? 7.248 12.539 -9.980 1.00 77.75 161 PRO A C 1
ATOM 1156 O O . PRO A 1 161 ? 7.691 12.941 -11.060 1.00 77.75 161 PRO A O 1
ATOM 1159 N N . PRO A 1 162 ? 8.011 11.872 -9.097 1.00 82.50 162 PRO A N 1
ATOM 1160 C CA . PRO A 1 162 ? 9.374 11.489 -9.425 1.00 82.50 162 PRO A CA 1
ATOM 1161 C C . PRO A 1 162 ? 9.367 10.494 -10.596 1.00 82.50 162 PRO A C 1
ATOM 1163 O O . PRO A 1 162 ? 8.371 9.783 -10.793 1.00 82.50 162 PRO A O 1
ATOM 1166 N N . PRO A 1 163 ? 10.460 10.414 -11.374 1.00 89.19 163 PRO A N 1
ATOM 1167 C CA . PRO A 1 163 ? 10.564 9.395 -12.401 1.00 89.19 163 PRO A CA 1
ATOM 1168 C C . PRO A 1 163 ? 10.464 8.008 -11.761 1.00 89.19 163 PRO A C 1
ATOM 1170 O O . PRO A 1 163 ? 10.931 7.781 -10.643 1.00 89.19 163 PRO A O 1
ATOM 1173 N N . PHE A 1 164 ? 9.838 7.073 -12.466 1.00 93.31 164 PHE A N 1
ATOM 1174 C CA . PHE A 1 164 ? 9.669 5.704 -11.999 1.00 93.31 164 PHE A CA 1
ATOM 1175 C C . PHE A 1 164 ? 9.840 4.711 -13.145 1.00 93.31 164 PHE A C 1
ATOM 1177 O O . PHE A 1 164 ? 9.656 5.040 -14.316 1.00 93.31 164 PHE A O 1
ATOM 1184 N N . SER A 1 165 ? 10.144 3.469 -12.785 1.00 96.50 165 SER A N 1
ATOM 1185 C CA . SER A 1 165 ? 10.118 2.318 -13.679 1.00 96.50 165 SER A CA 1
ATOM 1186 C C . SER A 1 165 ? 8.940 1.415 -13.333 1.00 96.50 165 SER A C 1
ATOM 1188 O O . SER A 1 165 ? 8.683 1.144 -12.157 1.00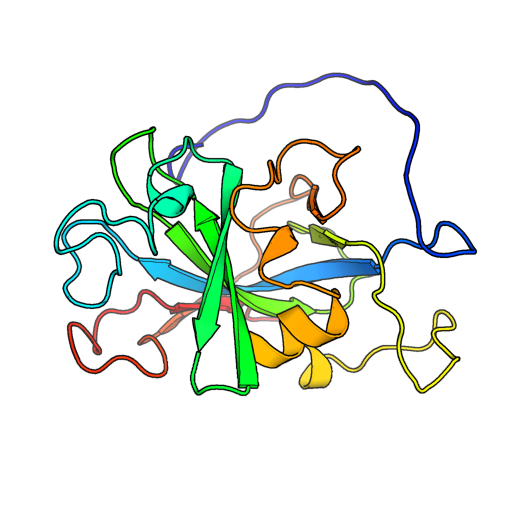 96.50 165 SER A O 1
ATOM 1190 N N . ALA A 1 166 ? 8.228 0.954 -14.362 1.00 97.75 166 ALA A N 1
ATOM 1191 C CA . ALA A 1 166 ? 7.160 -0.029 -14.246 1.00 97.75 166 ALA A CA 1
ATOM 1192 C C . ALA A 1 166 ? 7.720 -1.430 -14.532 1.00 97.75 166 ALA A C 1
ATOM 1194 O O . ALA A 1 166 ? 8.366 -1.660 -15.553 1.00 97.75 166 ALA A O 1
ATOM 1195 N N . THR A 1 167 ? 7.488 -2.374 -13.625 1.00 97.38 167 THR A N 1
ATOM 1196 C CA . THR A 1 167 ? 8.050 -3.731 -13.682 1.00 97.38 167 THR A CA 1
ATOM 1197 C C . THR A 1 167 ? 7.030 -4.770 -13.205 1.00 97.38 167 THR A C 1
ATOM 1199 O O . THR A 1 167 ? 6.033 -4.402 -12.578 1.00 97.38 167 THR A O 1
ATOM 1202 N N . PRO A 1 168 ? 7.251 -6.070 -13.472 1.00 97.94 168 PRO A N 1
ATOM 1203 C CA . PRO A 1 168 ? 6.485 -7.156 -12.862 1.00 97.94 168 PRO A CA 1
ATOM 1204 C C . PRO A 1 168 ? 6.436 -7.071 -11.332 1.00 97.94 168 PRO A C 1
ATOM 1206 O O . PRO A 1 168 ? 7.410 -6.657 -10.693 1.00 97.94 168 PRO A O 1
ATOM 1209 N N . ARG A 1 169 ? 5.313 -7.488 -10.742 1.00 97.75 169 ARG A N 1
ATOM 1210 C CA . ARG A 1 169 ? 5.101 -7.529 -9.282 1.00 97.75 169 ARG A CA 1
ATOM 1211 C C . ARG A 1 169 ? 5.857 -8.689 -8.633 1.00 97.75 169 ARG A C 1
ATOM 1213 O O . ARG A 1 169 ? 6.085 -9.725 -9.255 1.00 97.75 169 ARG A O 1
ATOM 1220 N N . ILE A 1 170 ? 6.242 -8.534 -7.368 1.00 94.94 170 ILE A N 1
ATOM 1221 C CA . ILE A 1 170 ? 7.021 -9.526 -6.617 1.00 94.94 170 ILE A CA 1
ATOM 1222 C C . ILE A 1 170 ? 6.097 -10.436 -5.807 1.00 94.94 170 ILE A C 1
ATOM 1224 O O . ILE A 1 170 ? 5.264 -9.978 -5.031 1.00 94.94 170 ILE A O 1
ATOM 1228 N N . GLY A 1 171 ? 6.344 -11.746 -5.874 1.00 92.31 171 GLY A N 1
ATOM 1229 C CA . GLY A 1 171 ? 5.720 -12.715 -4.967 1.00 92.31 171 GLY A CA 1
ATOM 1230 C C . GLY A 1 171 ? 4.307 -13.142 -5.368 1.00 92.31 171 GLY A C 1
ATOM 1231 O O . GLY A 1 171 ? 3.632 -13.804 -4.581 1.00 92.31 171 GLY A O 1
ATOM 1232 N N . ILE A 1 172 ? 3.877 -12.818 -6.590 1.00 94.00 172 ILE A N 1
ATOM 1233 C CA . ILE A 1 172 ? 2.619 -13.292 -7.173 1.00 94.00 172 ILE A CA 1
ATOM 1234 C C . ILE A 1 172 ? 2.875 -14.390 -8.211 1.00 94.00 172 ILE A C 1
ATOM 1236 O O . ILE A 1 172 ? 3.928 -14.441 -8.838 1.00 94.00 172 ILE A O 1
ATOM 1240 N N . ARG A 1 173 ? 1.902 -15.292 -8.384 1.00 93.69 173 ARG A N 1
ATOM 1241 C CA . ARG A 1 173 ? 1.965 -16.384 -9.380 1.00 93.69 173 ARG A CA 1
ATOM 1242 C C . ARG A 1 173 ? 1.042 -16.177 -10.574 1.00 93.69 173 ARG A C 1
ATOM 1244 O O . ARG A 1 173 ? 1.280 -16.734 -11.636 1.00 93.69 173 ARG A O 1
ATOM 1251 N N . LYS A 1 174 ? -0.050 -15.440 -10.380 1.00 94.81 174 LYS A N 1
ATOM 1252 C CA . LYS A 1 174 ? -1.032 -15.144 -11.423 1.00 94.81 174 LYS A CA 1
ATOM 1253 C C . LYS A 1 174 ? -0.813 -13.722 -11.900 1.00 94.81 174 LYS A C 1
ATOM 1255 O O . LYS A 1 174 ? -0.473 -12.883 -11.076 1.00 94.81 174 LYS A O 1
ATOM 1260 N N . ASN A 1 175 ? -1.034 -13.468 -13.188 1.00 94.69 175 ASN A N 1
ATOM 1261 C CA . ASN A 1 175 ? -0.891 -12.133 -13.769 1.00 94.69 175 ASN A CA 1
ATOM 1262 C C . ASN A 1 175 ? 0.472 -11.481 -13.431 1.00 94.69 175 ASN A C 1
ATOM 1264 O O . ASN A 1 175 ? 0.549 -10.308 -13.057 1.00 94.69 175 ASN A O 1
ATOM 1268 N N . ALA A 1 176 ? 1.530 -12.306 -13.463 1.00 94.19 176 ALA A N 1
ATOM 1269 C CA . ALA A 1 176 ? 2.855 -11.967 -12.951 1.00 94.19 176 ALA A CA 1
ATOM 1270 C C . ALA A 1 176 ? 3.621 -11.025 -13.885 1.00 94.19 176 ALA A C 1
ATOM 1272 O O . ALA A 1 176 ? 4.327 -10.149 -13.401 1.00 94.19 176 ALA A O 1
ATOM 1273 N N . ASP A 1 177 ? 3.430 -11.161 -15.198 1.00 95.25 177 ASP A N 1
ATOM 1274 C CA . ASP A 1 177 ? 4.186 -10.412 -16.209 1.00 95.25 177 ASP A CA 1
ATOM 1275 C C . ASP A 1 177 ? 3.696 -8.969 -16.395 1.00 95.25 177 ASP A C 1
ATOM 1277 O O . ASP A 1 177 ? 4.364 -8.156 -17.034 1.00 95.25 177 ASP A O 1
ATOM 1281 N N . VAL A 1 178 ? 2.532 -8.626 -15.833 1.00 95.88 178 VAL A N 1
ATOM 1282 C CA . VAL A 1 178 ? 1.956 -7.286 -15.967 1.00 95.88 178 VAL A CA 1
ATOM 1283 C C . VAL A 1 178 ? 2.778 -6.276 -15.156 1.00 95.88 178 VAL A C 1
ATOM 1285 O O . VAL A 1 178 ? 3.022 -6.505 -13.964 1.00 95.88 178 VAL A O 1
ATOM 1288 N N . PRO A 1 179 ? 3.184 -5.138 -15.758 1.00 97.12 179 PRO A N 1
ATOM 1289 C CA . PRO A 1 179 ? 4.100 -4.187 -15.139 1.00 97.12 179 PRO A CA 1
ATOM 1290 C C . PRO A 1 179 ? 3.390 -3.248 -14.148 1.00 97.12 179 PRO A C 1
ATOM 1292 O O . PRO A 1 179 ? 3.379 -2.031 -14.308 1.00 97.12 179 PRO A O 1
ATOM 1295 N N . TRP A 1 180 ? 2.765 -3.818 -13.121 1.00 98.00 180 TRP A N 1
ATOM 1296 C CA . TRP A 1 180 ? 2.020 -3.091 -12.086 1.00 98.00 180 TRP A CA 1
ATOM 1297 C C . TRP A 1 180 ? 2.806 -2.886 -10.792 1.00 98.00 180 TRP A C 1
ATOM 1299 O O . TRP A 1 180 ? 2.216 -2.608 -9.751 1.00 98.00 180 TRP A O 1
ATOM 1309 N N . ARG A 1 181 ? 4.134 -3.018 -10.836 1.00 98.25 181 ARG A N 1
ATOM 1310 C CA . ARG A 1 181 ? 5.039 -2.568 -9.776 1.00 98.25 181 ARG A CA 1
ATOM 1311 C C . ARG A 1 181 ? 5.761 -1.311 -10.221 1.00 98.25 181 ARG A C 1
ATOM 1313 O O . ARG A 1 181 ? 6.427 -1.328 -11.254 1.00 98.25 181 ARG A O 1
ATOM 1320 N N . PHE A 1 182 ? 5.684 -0.260 -9.420 1.00 96.31 182 PHE A N 1
ATOM 1321 C CA . PHE A 1 182 ? 6.267 1.041 -9.721 1.00 96.31 182 PHE A CA 1
ATOM 1322 C C . PHE A 1 182 ? 7.397 1.319 -8.740 1.00 96.31 182 PHE A C 1
ATOM 1324 O O . PHE A 1 182 ? 7.181 1.320 -7.530 1.00 96.31 182 PHE A O 1
ATOM 1331 N N . VAL A 1 183 ? 8.603 1.529 -9.261 1.00 94.56 183 VAL A N 1
ATOM 1332 C CA . VAL A 1 183 ? 9.809 1.797 -8.470 1.00 94.56 183 VAL A CA 1
ATOM 1333 C C . VAL A 1 183 ? 10.314 3.183 -8.828 1.00 94.56 183 VAL A C 1
ATOM 1335 O O . VAL A 1 183 ? 10.577 3.447 -9.998 1.00 94.56 183 VAL A O 1
ATOM 1338 N N . MET A 1 184 ? 10.467 4.061 -7.844 1.00 89.56 184 MET A N 1
ATOM 1339 C CA . MET A 1 184 ? 11.071 5.373 -8.040 1.00 89.56 184 MET A CA 1
ATOM 1340 C C . MET A 1 184 ? 12.502 5.218 -8.573 1.00 89.56 184 MET A C 1
ATOM 1342 O O . MET A 1 184 ? 13.310 4.473 -8.019 1.00 89.56 184 MET A O 1
ATOM 1346 N N . THR A 1 185 ? 12.810 5.923 -9.655 1.00 86.12 185 THR A N 1
ATOM 1347 C CA . THR A 1 185 ? 14.118 5.931 -10.320 1.00 86.12 185 THR A CA 1
ATOM 1348 C C . THR A 1 185 ? 14.726 7.318 -10.242 1.00 86.12 185 THR A C 1
ATOM 1350 O O . THR A 1 185 ? 14.000 8.298 -10.344 1.00 86.12 185 THR A O 1
ATOM 1353 N N . GLY A 1 186 ? 16.052 7.397 -10.151 1.00 67.44 186 GLY A N 1
ATOM 1354 C CA . GLY A 1 186 ? 16.748 8.672 -9.996 1.00 67.44 186 GLY A CA 1
ATOM 1355 C C . GLY A 1 186 ? 16.694 9.155 -8.548 1.00 67.44 186 GLY A C 1
ATOM 1356 O O . GLY A 1 186 ? 15.626 9.310 -7.957 1.00 67.44 186 GLY A O 1
ATOM 1357 N N . ALA A 1 187 ? 17.876 9.334 -7.972 1.00 53.94 187 ALA A N 1
ATOM 1358 C CA . ALA A 1 187 ? 18.122 9.975 -6.691 1.00 53.94 187 ALA A CA 1
ATOM 1359 C C . ALA A 1 187 ? 19.201 11.030 -6.922 1.00 53.94 187 ALA A C 1
ATOM 1361 O O . ALA A 1 187 ? 20.147 10.703 -7.676 1.00 53.94 187 ALA A O 1
#

Nearest PDB structures (foldseek):
  1ewn-assembly1_A  TM=8.009E-01  e=1.961E-11  Homo sapiens
  1bnk-assembly1_A  TM=7.946E-01  e=7.680E-11  Homo sapiens
  3qi5-assembly1_A  TM=7.667E-01  e=4.108E-11  Homo sapiens
  3uby-assembly1_A  TM=7.946E-01  e=8.129E-11  Homo sapiens
  1f6o-assembly1_A  TM=7.575E-01  e=5.158E-11  Homo sapiens

pLDDT: mean 79.26, std 22.81, range [24.14, 98.56]

Solvent-accessible surface area (backbone atoms only — not comparable to full-atom values): 10527 Å² total; per-residue (Å²): 103,62,105,66,79,88,86,91,84,84,89,86,86,89,72,82,74,68,37,102,79,64,59,73,47,63,21,29,68,37,26,37,33,63,33,45,34,87,35,81,66,25,82,32,45,85,47,87,44,88,89,49,44,39,32,29,37,46,50,42,18,22,29,36,46,82,45,94,92,80,31,32,37,46,22,40,16,53,32,58,59,70,55,21,21,34,35,36,49,28,23,39,34,71,57,101,67,78,36,43,26,46,37,23,34,56,51,97,58,97,68,89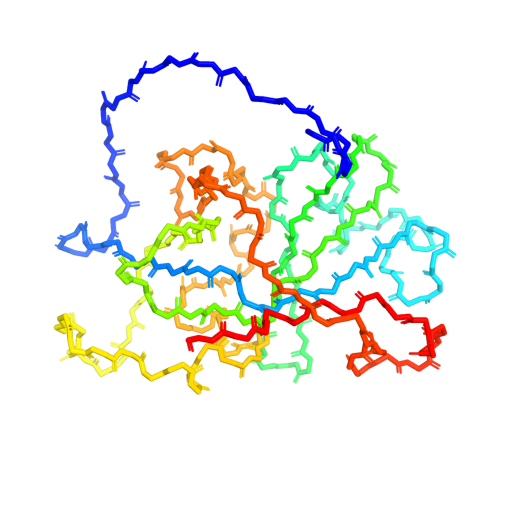,72,86,64,98,70,73,75,55,49,74,56,16,56,37,29,42,37,30,21,61,67,44,43,49,46,68,90,46,42,50,37,51,23,72,40,84,62,42,61,43,22,57,44,78,56,48,77,80,85,74,53,62,47,70,33,53,49,84,94,54,86,44,79,34,83,50,56,42,16,41,35,62,43,90,134

Foldseek 3Di:
DQVDDDDDDDDDDDDADDDPDRDKAKFAQFKKFWDFCCFPQAPCVVHDDPQQQLLQAAFQAWAWHDDPVQFIWIWTNHHGHRGRITMTRAFTAHDPDFHKMKMADADDDPDPDDDVPDPDRVQRHGRRSVCNGRVNDPVRHGPRQPDPRTRIHIDDGDDDHADWDFAFDPPTDGPRGGRRMIGGDDD

Mean predicted aligned error: 9.35 Å

Secondary structure (DSSP, 8-state):
--SS--------------STT--EEEEEEEEEEEE-TT-TTSTTTT---TTTGGGGS-TTBEEEEEETTTEEEEEEE-S-TTT--EEEEEEEEE-SS-S-EEEEEPP--SS----SS---GGGTSSHHHHHHHTT--GGGTT-BTT-TTSSEEEEPPPSSPPPEEEEPPSS-SSS-SS--EEEE---